Protein AF-A0A536HL80-F1 (afdb_monomer)

Nearest PDB structures (foldseek):
  7d2i-assembly1_A  TM=6.704E-01  e=4.268E-01  Ixodes scapularis

Secondary structure (DSSP, 8-state):
---------------------PPPPPP-------TTS---SS--HHHHHHHHHHHT-GGG----TTSHHHHHHHHHHHHHHHHHTPPP-SGGGSS-----------SS---EEE-STT-EEE-BTTTB-PPPSTT--S----S-EEEESS--EETTEETTTT---TTSEEEE-S---S-HHHHHHHHT-SEEEE---S------------SS--EEEEEE----EE-TT--EE--TTTTTHHHHHHHHHHHHHGGGGGG-SS-EEEEEESSSTTTSHHHHHHHHHHHTSSS-SS--SEEEE--STTSS-SSEEEES--HHHHHHHHHHHHHHT--EEEES---SGGG-

Mean predicted aligned error: 13.94 Å

Solvent-accessible surface area (backbone atoms only — not comparable to full-atom values): 20870 Å² total; per-residue (Å²): 135,94,78,90,85,80,89,84,88,84,88,82,83,90,74,92,79,85,80,83,80,80,84,76,82,78,80,81,78,79,86,82,71,80,82,84,58,72,56,66,71,55,75,51,76,65,60,23,48,53,41,19,54,62,59,23,37,58,93,45,50,16,15,28,66,85,36,74,24,22,51,51,44,52,50,50,52,44,51,51,42,52,60,55,64,58,83,56,80,24,59,96,63,33,77,49,75,87,77,92,76,92,82,83,84,64,94,55,71,73,84,51,72,44,81,71,91,82,56,44,76,55,48,67,82,76,71,46,74,88,72,88,58,87,90,58,70,92,83,85,70,88,54,64,75,40,80,32,35,24,42,35,75,56,100,91,46,54,43,54,75,94,51,83,38,59,71,14,25,34,36,28,68,36,82,74,50,81,65,37,68,63,47,42,44,71,65,31,23,64,40,79,45,75,57,78,74,65,64,65,86,72,65,67,62,50,45,74,88,60,103,44,61,29,33,40,36,17,20,41,52,25,25,92,5,51,50,68,85,70,55,54,39,32,25,47,35,55,20,20,24,10,35,16,45,38,53,34,49,50,38,17,41,48,80,42,54,91,76,51,90,41,57,73,48,80,48,62,38,39,30,48,91,80,66,35,46,38,46,44,50,51,27,61,58,23,63,79,41,102,36,53,44,92,47,60,82,40,74,46,64,34,64,54,73,63,59,101,60,82,52,52,72,47,51,80,60,58,66,81,52,45,53,51,51,47,54,48,30,57,76,69,73,36,48,68,45,82,53,84,50,52,72,56,69,80,46,53

Structure (mmCIF, N/CA/C/O backbone):
data_AF-A0A536HL80-F1
#
_entry.id   AF-A0A536HL80-F1
#
loop_
_atom_site.group_PDB
_atom_site.id
_atom_site.type_symbol
_atom_site.label_atom_id
_atom_site.label_alt_id
_atom_site.label_comp_id
_atom_site.label_asym_id
_atom_site.label_entity_id
_atom_site.label_seq_id
_atom_site.pdbx_PDB_ins_code
_atom_site.Cartn_x
_atom_site.Cartn_y
_atom_site.Cartn_z
_atom_site.occupancy
_atom_site.B_iso_or_equiv
_atom_site.auth_seq_id
_atom_site.auth_comp_id
_atom_site.auth_asym_id
_atom_site.auth_atom_id
_atom_site.pdbx_PDB_model_num
ATOM 1 N N . MET A 1 1 ? -44.442 39.357 -41.724 1.00 34.06 1 MET A N 1
ATOM 2 C CA . MET A 1 1 ? -44.397 40.804 -41.378 1.00 34.06 1 MET A CA 1
ATOM 3 C C . MET A 1 1 ? -44.324 40.958 -39.853 1.00 34.06 1 MET A C 1
ATOM 5 O O . MET A 1 1 ? -44.365 39.944 -39.172 1.00 34.06 1 MET A O 1
ATOM 9 N N . LYS A 1 2 ? -44.133 42.176 -39.320 1.00 34.25 2 LYS A N 1
ATOM 10 C CA . LYS A 1 2 ? -43.771 42.439 -37.905 1.00 34.25 2 LYS A CA 1
ATOM 11 C C . LYS A 1 2 ? -44.899 42.174 -36.886 1.00 34.25 2 LYS A C 1
ATOM 13 O O . LYS A 1 2 ? -46.043 42.515 -37.173 1.00 34.25 2 LYS A O 1
ATOM 18 N N . ARG A 1 3 ? -44.510 41.698 -35.691 1.00 29.89 3 ARG A N 1
ATOM 19 C CA . ARG A 1 3 ? -45.075 41.844 -34.314 1.00 29.89 3 ARG A CA 1
ATOM 20 C C . ARG A 1 3 ? -44.337 40.791 -33.465 1.00 29.89 3 ARG A C 1
ATOM 22 O O . ARG A 1 3 ? -44.438 39.621 -33.795 1.00 29.89 3 ARG A O 1
ATOM 29 N N . LEU A 1 4 ? -43.471 41.078 -32.491 1.00 27.56 4 LEU A N 1
ATOM 30 C CA . LEU A 1 4 ? -43.305 42.213 -31.571 1.00 27.56 4 LEU A CA 1
ATOM 31 C C . LEU A 1 4 ? -44.492 42.404 -30.611 1.00 27.56 4 LEU A C 1
ATOM 33 O O . LEU A 1 4 ? -45.511 42.978 -30.985 1.00 27.56 4 LEU A O 1
ATOM 37 N N . VAL A 1 5 ? -44.295 41.952 -29.371 1.00 30.28 5 VAL A N 1
ATOM 38 C CA . VAL A 1 5 ? -45.035 42.315 -28.151 1.00 30.28 5 VAL A CA 1
ATOM 39 C C . VAL A 1 5 ? -43.972 42.547 -27.070 1.00 30.28 5 VAL A C 1
ATOM 41 O O . VAL A 1 5 ? -42.963 41.842 -27.057 1.00 30.28 5 VAL A O 1
ATOM 44 N N . LEU A 1 6 ? -44.155 43.562 -26.223 1.00 27.62 6 LEU A N 1
ATOM 45 C CA . LEU A 1 6 ? -43.183 43.990 -25.210 1.00 27.62 6 LEU A CA 1
ATOM 46 C C . LEU A 1 6 ? -43.706 43.707 -23.790 1.00 27.62 6 LEU A C 1
ATOM 48 O O . LEU A 1 6 ? -44.903 43.519 -23.590 1.00 27.62 6 LEU A O 1
ATOM 52 N N . ALA A 1 7 ? -42.782 43.649 -22.831 1.00 28.91 7 ALA A N 1
ATOM 53 C CA . ALA A 1 7 ? -42.993 43.245 -21.445 1.00 28.91 7 ALA A CA 1
ATOM 54 C C . ALA A 1 7 ? -44.072 44.024 -20.665 1.00 28.91 7 ALA A C 1
ATOM 56 O O . ALA A 1 7 ? -44.307 45.209 -20.897 1.00 28.91 7 ALA A O 1
ATOM 57 N N . ALA A 1 8 ? -44.590 43.371 -19.622 1.00 28.31 8 ALA A N 1
ATOM 58 C CA . ALA A 1 8 ? -45.080 44.021 -18.412 1.00 28.31 8 ALA A CA 1
ATOM 59 C C . ALA A 1 8 ? -44.237 43.519 -17.227 1.00 28.31 8 ALA A C 1
ATOM 61 O O . ALA A 1 8 ? -44.056 42.313 -17.065 1.00 28.31 8 ALA A O 1
ATOM 62 N N . LEU A 1 9 ? -43.689 44.440 -16.432 1.00 28.75 9 LEU A N 1
ATOM 63 C CA . LEU A 1 9 ? -42.845 44.138 -15.273 1.00 28.75 9 LEU A CA 1
ATOM 64 C C . LEU A 1 9 ? -43.687 44.234 -13.994 1.00 28.75 9 LEU A C 1
ATOM 66 O O . LEU A 1 9 ? -44.374 45.234 -13.794 1.00 28.75 9 LEU A O 1
ATOM 70 N N . LEU A 1 10 ? -43.608 43.233 -13.116 1.00 28.70 10 LEU A N 1
ATOM 71 C CA . LEU A 1 10 ? -44.255 43.247 -11.802 1.00 28.70 10 LEU A CA 1
ATOM 72 C C . LEU A 1 10 ? -43.224 42.921 -10.721 1.00 28.70 10 LEU A C 1
ATOM 74 O O . LEU A 1 10 ? -42.734 41.799 -10.629 1.00 28.70 10 LEU A O 1
ATOM 78 N N . VAL A 1 11 ? -42.889 43.931 -9.918 1.00 33.59 11 VAL A N 1
ATOM 79 C CA . VAL A 1 11 ? -41.988 43.815 -8.766 1.00 33.59 11 VAL A CA 1
ATOM 80 C C . VAL A 1 11 ? -42.840 43.709 -7.505 1.00 33.59 11 VAL A C 1
ATOM 82 O O . VAL A 1 11 ? -43.634 44.605 -7.224 1.00 33.59 11 VAL A O 1
ATOM 85 N N . ALA A 1 12 ? -42.656 42.637 -6.737 1.00 34.97 12 ALA A N 1
ATOM 86 C CA . ALA A 1 12 ? -43.219 42.476 -5.400 1.00 34.97 12 ALA A CA 1
ATOM 87 C C . ALA A 1 12 ? -42.070 42.421 -4.382 1.00 34.97 12 ALA A C 1
ATOM 89 O O . ALA A 1 12 ? -41.107 41.678 -4.567 1.00 34.97 12 ALA A O 1
ATOM 90 N N . SER A 1 13 ? -42.141 43.240 -3.334 1.00 30.39 13 SER A N 1
ATOM 91 C CA . SER A 1 13 ? -41.072 43.392 -2.341 1.00 30.39 13 SER A CA 1
ATOM 92 C C . SER A 1 13 ? -41.110 42.308 -1.262 1.00 30.39 13 SER A C 1
ATOM 94 O O . SER A 1 13 ? -42.175 42.018 -0.718 1.00 30.39 13 SER A O 1
ATOM 96 N N . CYS A 1 14 ? -39.944 41.788 -0.874 1.00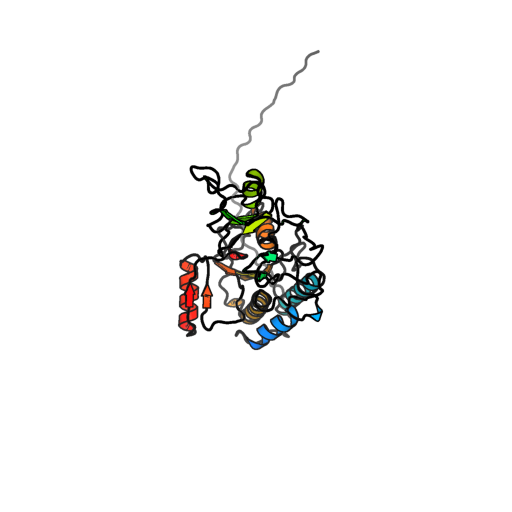 32.59 14 CYS A N 1
ATOM 97 C CA . CYS A 1 14 ? -39.818 40.901 0.283 1.00 32.59 14 CYS A CA 1
ATOM 98 C C . CYS A 1 14 ? -40.245 41.588 1.591 1.00 32.59 14 CYS A C 1
ATOM 100 O O . CYS A 1 14 ? -39.807 42.699 1.887 1.00 32.59 14 CYS A O 1
ATOM 102 N N . GLY A 1 15 ? -41.007 40.868 2.416 1.00 40.62 15 GLY A N 1
ATOM 103 C CA . GLY A 1 15 ? -41.081 41.079 3.863 1.00 40.62 15 GLY A CA 1
ATOM 104 C C . GLY A 1 15 ? -40.415 39.897 4.587 1.00 40.62 15 GLY A C 1
ATOM 105 O O . GLY A 1 15 ? -40.537 38.767 4.107 1.00 40.62 15 GLY A O 1
ATOM 106 N N . PRO A 1 16 ? -39.693 40.107 5.702 1.00 36.00 16 PRO A N 1
ATOM 107 C CA . PRO A 1 16 ? -38.994 39.027 6.396 1.00 36.00 16 PRO A CA 1
ATOM 108 C C . PRO A 1 16 ? -39.964 38.172 7.226 1.00 36.00 16 PRO A C 1
ATOM 110 O O . PRO A 1 16 ? -40.464 38.606 8.261 1.00 36.00 16 PRO A O 1
ATOM 113 N N . ALA A 1 17 ? -40.199 36.930 6.798 1.00 37.03 17 ALA A N 1
ATOM 114 C CA . ALA A 1 17 ? -40.922 35.936 7.587 1.00 37.03 17 ALA A CA 1
ATOM 115 C C . ALA A 1 17 ? -39.950 35.190 8.520 1.00 37.03 17 ALA A C 1
ATOM 117 O O . ALA A 1 17 ? -39.174 34.342 8.082 1.00 37.03 17 ALA A O 1
ATOM 118 N N . THR A 1 18 ? -39.985 35.497 9.818 1.00 35.38 18 THR A N 1
ATOM 119 C CA . THR A 1 18 ? -39.162 34.826 10.836 1.00 35.38 18 THR A CA 1
ATOM 120 C C . THR A 1 18 ? -39.727 33.449 11.188 1.00 35.38 18 THR A C 1
ATOM 122 O O . THR A 1 18 ? -40.568 33.321 12.080 1.00 35.38 18 THR A O 1
ATOM 125 N N . VAL A 1 19 ? -39.257 32.406 10.502 1.00 38.66 19 VAL A N 1
ATOM 126 C CA . VAL A 1 19 ? -39.580 31.011 10.837 1.00 38.66 19 VAL A CA 1
ATOM 127 C C . VAL A 1 19 ? -38.718 30.556 12.018 1.00 38.66 19 VAL A C 1
ATOM 129 O O . VAL A 1 19 ? -37.537 30.262 11.859 1.00 38.66 19 VAL A O 1
ATOM 132 N N . SER A 1 20 ? -39.316 30.491 13.209 1.00 32.06 20 SER A N 1
ATOM 133 C CA . SER A 1 20 ? -38.690 29.856 14.373 1.00 32.06 20 SER A CA 1
ATOM 134 C C . SER A 1 20 ? -38.822 28.335 14.265 1.00 32.06 20 SER A C 1
ATOM 136 O O . SER A 1 20 ? -39.936 27.809 14.289 1.00 32.06 20 SER A O 1
ATOM 138 N N . ALA A 1 21 ? -37.697 27.633 14.135 1.00 34.28 21 ALA A N 1
ATOM 139 C CA . ALA A 1 21 ? -37.646 26.177 14.045 1.00 34.28 21 ALA A CA 1
ATOM 140 C C . ALA A 1 21 ? -37.093 25.573 15.345 1.00 34.28 21 ALA A C 1
ATOM 142 O O . ALA A 1 21 ? -35.882 25.469 15.531 1.00 34.28 21 ALA A O 1
ATOM 143 N N . SER A 1 22 ? -37.984 25.148 16.244 1.00 32.41 22 SER A N 1
ATOM 144 C CA . SER A 1 22 ? -37.603 24.312 17.389 1.00 32.41 22 SER A CA 1
ATOM 145 C C . SER A 1 22 ? -37.230 22.902 16.903 1.00 32.41 22 SER A C 1
ATOM 147 O O . SER A 1 22 ? -38.017 22.305 16.164 1.00 32.41 22 SER A O 1
ATOM 149 N N . PRO A 1 23 ? -36.081 22.328 17.305 1.00 36.41 23 PRO A N 1
ATOM 150 C CA . PRO A 1 23 ? -35.682 20.997 16.861 1.00 36.41 23 PRO A CA 1
ATOM 151 C C . PRO A 1 23 ? -36.525 19.909 17.539 1.00 36.41 23 PRO A C 1
ATOM 153 O O . PRO A 1 23 ? -36.454 19.709 18.752 1.00 36.41 23 PRO A O 1
ATOM 156 N N . THR A 1 24 ? -37.300 19.164 16.750 1.00 33.34 24 THR A N 1
ATOM 157 C CA . THR A 1 24 ? -37.992 17.956 17.221 1.00 33.34 24 THR A CA 1
ATOM 158 C C . THR A 1 24 ? -36.959 16.880 17.584 1.00 33.34 24 THR A C 1
ATOM 160 O O . THR A 1 24 ? -36.125 16.552 16.734 1.00 33.34 24 THR A O 1
ATOM 163 N N . PRO A 1 25 ? -36.992 16.282 18.790 1.00 35.62 25 PRO A N 1
ATOM 164 C CA . PRO A 1 25 ? -36.070 15.205 19.135 1.00 35.62 25 PRO A CA 1
ATOM 165 C C . PRO A 1 25 ? -36.327 13.980 18.246 1.00 35.62 25 PRO A C 1
ATOM 167 O O . PRO A 1 25 ? -37.448 13.472 18.178 1.00 35.62 25 PRO A O 1
ATOM 170 N N . ARG A 1 26 ? -35.287 13.488 17.559 1.00 38.31 26 ARG A N 1
ATOM 171 C CA . ARG A 1 26 ? -35.361 12.216 16.822 1.00 38.31 26 ARG A CA 1
ATOM 172 C C . ARG A 1 26 ? -35.521 11.059 17.807 1.00 38.31 26 ARG A C 1
ATOM 174 O O . ARG A 1 26 ? -34.830 11.002 18.821 1.00 38.31 26 ARG A O 1
ATOM 181 N N . ALA A 1 27 ? -36.409 10.124 17.477 1.00 35.34 27 ALA A N 1
ATOM 182 C CA . ALA A 1 27 ? -36.589 8.904 18.250 1.00 35.34 27 ALA A CA 1
ATOM 183 C C . ALA A 1 27 ? -35.304 8.059 18.247 1.00 35.34 27 ALA A C 1
ATOM 185 O O . ALA A 1 27 ? -34.674 7.870 17.205 1.00 35.34 27 ALA A O 1
ATOM 186 N N . SER A 1 28 ? -34.938 7.526 19.412 1.00 37.59 28 SER A N 1
ATOM 187 C CA . SER A 1 28 ? -33.823 6.594 19.560 1.00 37.59 28 SER A CA 1
ATOM 188 C C . SER A 1 28 ? -34.162 5.252 18.909 1.00 37.59 28 SER A C 1
ATOM 190 O O . SER A 1 28 ? -34.996 4.505 19.426 1.00 37.59 28 SER A O 1
ATOM 192 N N . LEU A 1 29 ? -33.496 4.925 17.801 1.00 43.38 29 LEU A N 1
ATOM 193 C CA . LEU A 1 29 ? -33.494 3.564 17.267 1.00 43.38 29 LEU A CA 1
ATOM 194 C C . LEU A 1 29 ? -32.823 2.638 18.291 1.00 43.38 29 LEU A C 1
ATOM 196 O O . LEU A 1 29 ? -31.685 2.870 18.696 1.00 43.38 29 LEU A O 1
ATOM 200 N N . GLY A 1 30 ? -33.555 1.621 18.747 1.00 32.19 30 GLY A N 1
ATOM 201 C CA . GLY A 1 30 ? -33.085 0.698 19.777 1.00 32.19 30 GLY A CA 1
ATOM 202 C C . GLY A 1 30 ? -31.918 -0.154 19.281 1.00 32.19 30 GLY A C 1
ATOM 203 O O . GLY A 1 30 ? -32.051 -0.877 18.296 1.00 32.19 30 GLY A O 1
ATOM 204 N N . ALA A 1 31 ? -30.783 -0.093 19.975 1.00 38.31 31 ALA A N 1
ATOM 205 C CA . ALA A 1 31 ? -29.603 -0.873 19.629 1.00 38.31 31 ALA A CA 1
ATOM 206 C C . ALA A 1 31 ? -29.764 -2.349 20.039 1.00 38.31 31 ALA A C 1
ATOM 208 O O . ALA A 1 31 ? -29.494 -2.718 21.179 1.00 38.31 31 ALA A O 1
ATOM 209 N N . SER A 1 32 ? -30.145 -3.207 19.091 1.00 42.84 32 SER A N 1
ATOM 210 C CA . SER A 1 32 ? -29.978 -4.665 19.188 1.00 42.84 32 SER A CA 1
ATOM 211 C C . SER A 1 32 ? -28.782 -5.127 18.344 1.00 42.84 32 SER A C 1
ATOM 213 O O . SER A 1 32 ? -28.925 -5.928 17.419 1.00 42.84 32 SER A O 1
ATOM 215 N N . ALA A 1 33 ? -27.600 -4.575 18.628 1.00 39.53 33 ALA A N 1
ATOM 216 C CA . ALA A 1 33 ? -26.350 -5.038 18.031 1.00 39.53 33 ALA A CA 1
ATOM 217 C C . ALA A 1 33 ? -25.951 -6.401 18.626 1.00 39.53 33 ALA A C 1
ATOM 219 O O . ALA A 1 33 ? -26.091 -6.624 19.830 1.00 39.53 33 ALA A O 1
ATOM 220 N N . SER A 1 34 ? -25.446 -7.315 17.794 1.00 37.22 34 SER A N 1
ATOM 221 C CA . SER A 1 34 ? -24.979 -8.626 18.259 1.00 37.22 34 SER A CA 1
ATOM 222 C C . SER A 1 34 ? -23.699 -8.471 19.084 1.00 37.22 34 SER A C 1
ATOM 224 O O . SER A 1 34 ? -22.677 -8.022 18.571 1.00 37.22 34 SER A O 1
ATOM 226 N N . ALA A 1 35 ? -23.730 -8.866 20.357 1.00 42.97 35 ALA A N 1
ATOM 227 C CA . ALA A 1 35 ? -22.635 -8.651 21.312 1.00 42.97 35 ALA A CA 1
ATOM 228 C C . ALA A 1 35 ? -21.415 -9.591 21.129 1.00 42.97 35 ALA A C 1
ATOM 230 O O . ALA A 1 35 ? -20.621 -9.761 22.049 1.00 42.97 35 ALA A O 1
ATOM 231 N N . ALA A 1 36 ? -21.268 -10.234 19.966 1.00 41.41 36 ALA A N 1
ATOM 232 C CA . ALA A 1 36 ? -20.390 -11.394 19.777 1.00 41.41 36 ALA A CA 1
ATOM 233 C C . ALA A 1 36 ? -18.899 -11.080 19.518 1.00 41.41 36 ALA A C 1
ATOM 235 O O . ALA A 1 36 ? -18.075 -11.980 19.644 1.00 41.41 36 ALA A O 1
ATOM 236 N N . VAL A 1 37 ? -18.541 -9.840 19.151 1.00 50.53 37 VAL A N 1
ATOM 237 C CA . VAL A 1 37 ? -17.159 -9.458 18.750 1.00 50.53 37 VAL A CA 1
ATOM 238 C C . VAL A 1 37 ? -16.607 -8.283 19.582 1.00 50.53 37 VAL A C 1
ATOM 240 O O . VAL A 1 37 ? -15.511 -7.779 19.336 1.00 50.53 37 VAL A O 1
ATOM 243 N N . ALA A 1 38 ? -17.328 -7.869 20.629 1.00 48.91 38 ALA A N 1
ATOM 244 C CA . ALA A 1 38 ? -16.902 -6.833 21.572 1.00 48.91 38 ALA A CA 1
ATOM 245 C C . ALA A 1 38 ? -15.829 -7.359 22.551 1.00 48.91 38 ALA A C 1
ATOM 247 O O . ALA A 1 38 ? -16.062 -7.497 23.751 1.00 48.91 38 ALA A O 1
ATOM 248 N N . GLY A 1 39 ? -14.645 -7.674 22.018 1.00 56.66 39 GLY A N 1
ATOM 249 C CA . GLY A 1 39 ? -13.449 -7.969 22.808 1.00 56.66 39 GLY A CA 1
ATOM 250 C C . GLY A 1 39 ? -12.995 -6.769 23.647 1.00 56.66 39 GLY A C 1
ATOM 251 O O . GLY A 1 39 ? -13.553 -5.674 23.565 1.00 56.66 39 GLY A O 1
ATOM 252 N N . THR A 1 40 ? -11.945 -6.955 24.447 1.00 58.12 40 THR A N 1
ATOM 253 C CA . THR A 1 40 ? -11.377 -5.892 25.293 1.00 58.12 40 THR A CA 1
ATOM 254 C C . THR A 1 40 ? -11.061 -4.625 24.486 1.00 58.12 40 THR A C 1
ATOM 256 O O . THR A 1 40 ? -10.601 -4.699 23.345 1.00 58.12 40 THR A O 1
ATOM 259 N N . GLY A 1 41 ? -11.288 -3.446 25.081 1.00 76.94 41 GLY A N 1
ATOM 260 C CA . GLY A 1 41 ? -11.017 -2.127 24.476 1.00 76.94 41 GLY A CA 1
ATOM 261 C C . GLY A 1 41 ? -9.525 -1.763 24.413 1.00 76.94 41 GLY A C 1
ATOM 262 O O . GLY A 1 41 ? -9.136 -0.642 24.745 1.00 76.94 41 GLY A O 1
ATOM 263 N N . VAL A 1 42 ? -8.701 -2.756 24.081 1.00 88.75 42 VAL A N 1
ATOM 264 C CA . VAL A 1 42 ? -7.236 -2.794 24.078 1.00 88.75 42 VAL A CA 1
ATOM 265 C C . VAL A 1 42 ? -6.818 -3.538 22.809 1.00 88.75 42 VAL A C 1
ATOM 267 O O . VAL A 1 42 ? -7.460 -4.523 22.454 1.00 88.75 42 VAL A O 1
ATOM 270 N N . PHE A 1 43 ? -5.776 -3.063 22.131 1.00 92.31 43 PHE A N 1
ATOM 271 C CA . PHE A 1 43 ? -5.240 -3.665 20.906 1.00 92.31 43 PHE A CA 1
ATOM 272 C C . PHE A 1 43 ? -4.535 -5.004 21.185 1.00 92.31 43 PHE A C 1
ATOM 274 O O . PHE A 1 43 ? -3.733 -5.089 22.116 1.00 92.31 43 PHE A O 1
ATOM 281 N N . ASP A 1 44 ? -4.792 -6.022 20.359 1.00 94.81 44 ASP A N 1
ATOM 282 C CA . ASP A 1 44 ? -4.188 -7.354 20.457 1.00 94.81 44 ASP A CA 1
ATOM 283 C C . ASP A 1 44 ? -3.339 -7.701 19.217 1.00 94.81 44 ASP A C 1
ATOM 285 O O . ASP A 1 44 ? -3.838 -8.028 18.138 1.00 94.81 44 ASP A O 1
ATOM 289 N N . GLY A 1 45 ? -2.015 -7.692 19.392 1.00 93.44 45 GLY A N 1
ATOM 290 C CA . GLY A 1 45 ? -1.062 -8.031 18.334 1.00 93.44 45 GLY A CA 1
ATOM 291 C C . GLY A 1 45 ? -1.102 -9.492 17.862 1.00 93.44 45 GLY A C 1
ATOM 292 O O . GLY A 1 45 ? -0.557 -9.783 16.798 1.00 93.44 45 GLY A O 1
ATOM 293 N N . ALA A 1 46 ? -1.731 -10.417 18.599 1.00 95.69 46 ALA A N 1
ATOM 294 C CA . ALA A 1 46 ? -1.961 -11.778 18.113 1.00 95.69 46 ALA A CA 1
ATOM 295 C C . ALA A 1 46 ? -3.076 -11.794 17.058 1.00 95.69 46 ALA A C 1
ATOM 297 O O . ALA A 1 46 ? -2.879 -12.337 15.973 1.00 95.69 46 ALA A O 1
ATOM 298 N N . ARG A 1 47 ? -4.188 -11.098 17.318 1.00 96.44 47 ARG A N 1
ATOM 299 C CA . ARG A 1 47 ? -5.301 -10.941 16.365 1.00 96.44 47 ARG A CA 1
ATOM 300 C C . ARG A 1 47 ? -4.877 -10.212 15.091 1.00 96.44 47 ARG A C 1
ATOM 302 O O . ARG A 1 47 ? -5.203 -10.651 13.992 1.00 96.44 47 ARG A O 1
ATOM 309 N N . ALA A 1 48 ? -4.065 -9.160 15.213 1.00 96.44 48 ALA A N 1
ATOM 310 C CA . ALA A 1 48 ? -3.461 -8.513 14.045 1.00 96.44 48 ALA A CA 1
ATOM 311 C C . ALA A 1 48 ? -2.636 -9.510 13.199 1.00 96.44 48 ALA A C 1
ATOM 313 O O . ALA A 1 48 ? -2.729 -9.508 11.975 1.00 96.44 48 ALA A O 1
ATOM 314 N N . ARG A 1 49 ? -1.888 -10.432 13.823 1.00 96.19 49 ARG A N 1
ATOM 315 C CA . ARG A 1 49 ? -1.156 -11.488 13.097 1.00 96.19 49 ARG A CA 1
ATOM 316 C C . ARG A 1 49 ? -2.067 -12.540 12.462 1.0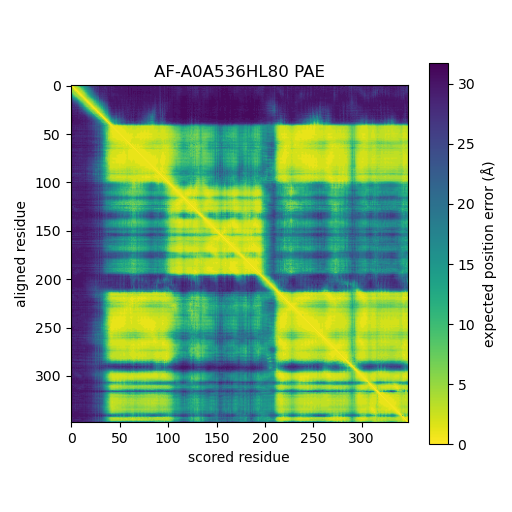0 96.19 49 ARG A C 1
ATOM 318 O O . ARG A 1 49 ? -1.707 -13.049 11.408 1.00 96.19 49 ARG A O 1
ATOM 325 N N . GLU A 1 50 ? -3.231 -12.842 13.038 1.00 97.94 50 GLU A N 1
ATOM 326 C CA . GLU A 1 50 ? -4.246 -13.696 12.397 1.00 97.94 50 GLU A CA 1
ATOM 327 C C . GLU A 1 50 ? -4.800 -13.041 11.120 1.00 97.94 50 GLU A C 1
ATOM 329 O O . GLU A 1 50 ? -4.929 -13.706 10.092 1.00 97.94 50 GLU A O 1
ATOM 334 N N . HIS A 1 51 ? -5.046 -11.725 11.147 1.00 98.00 51 HIS A N 1
ATOM 335 C CA . HIS A 1 51 ? -5.444 -10.962 9.960 1.00 98.00 51 HIS A CA 1
ATOM 336 C C . HIS A 1 51 ? -4.334 -10.939 8.890 1.00 98.00 51 HIS A C 1
ATOM 338 O O . HIS A 1 51 ? -4.626 -11.209 7.725 1.00 98.00 51 HIS A O 1
ATOM 344 N N . ILE A 1 52 ? -3.062 -10.723 9.267 1.00 97.94 52 ILE A N 1
ATOM 345 C CA . ILE A 1 52 ? -1.918 -10.847 8.337 1.00 97.94 52 ILE A CA 1
ATOM 346 C C . ILE A 1 52 ? -1.856 -12.262 7.747 1.00 97.94 52 ILE A C 1
ATOM 348 O O . ILE A 1 52 ? -1.738 -12.411 6.536 1.00 97.94 52 ILE A O 1
ATOM 352 N N . ALA A 1 53 ? -1.969 -13.305 8.575 1.00 97.56 53 ALA A N 1
ATOM 353 C CA . ALA A 1 53 ? -1.881 -14.695 8.129 1.00 97.56 53 ALA A CA 1
ATOM 354 C C . ALA A 1 53 ? -3.004 -15.084 7.154 1.00 97.56 53 ALA A C 1
ATOM 356 O O . ALA A 1 53 ? -2.762 -15.880 6.251 1.00 97.56 53 ALA A O 1
ATOM 357 N N . TYR A 1 54 ? -4.204 -14.508 7.294 1.00 97.94 54 TYR A N 1
ATOM 358 C CA . TYR A 1 54 ? -5.269 -14.657 6.300 1.00 97.94 54 TYR A CA 1
ATOM 359 C C . TYR A 1 54 ? -4.932 -13.919 4.995 1.00 97.94 54 TYR A C 1
ATOM 361 O O . TYR A 1 54 ? -5.022 -14.504 3.918 1.00 97.94 54 TYR A O 1
ATOM 369 N N . LEU A 1 55 ? -4.576 -12.632 5.081 1.00 97.00 55 LEU A N 1
ATOM 370 C CA . LEU A 1 55 ? -4.371 -11.754 3.919 1.00 97.00 55 LEU A CA 1
ATOM 371 C C . LEU A 1 55 ? -3.135 -12.133 3.090 1.00 97.00 55 LEU A C 1
ATOM 373 O O . LEU A 1 55 ? -3.105 -11.903 1.882 1.00 97.00 55 LEU A O 1
ATOM 377 N N . ALA A 1 56 ? -2.120 -12.705 3.734 1.00 96.81 56 ALA A N 1
ATOM 378 C CA . ALA A 1 56 ? -0.843 -13.075 3.133 1.00 96.81 56 ALA A CA 1
ATOM 379 C C . ALA A 1 56 ? -0.745 -14.556 2.719 1.00 96.81 56 ALA A C 1
ATOM 381 O O . ALA A 1 56 ? 0.313 -14.993 2.260 1.00 96.81 56 ALA A O 1
ATOM 382 N N . ASP A 1 57 ? -1.813 -15.340 2.889 1.00 97.06 57 ASP A N 1
ATOM 383 C CA . ASP A 1 57 ? -1.849 -16.764 2.546 1.00 97.06 57 ASP A CA 1
ATOM 384 C C . ASP A 1 57 ? -1.599 -16.982 1.033 1.00 97.06 57 ASP A C 1
ATOM 386 O O . ASP A 1 57 ? -2.421 -16.554 0.211 1.00 97.06 57 ASP A O 1
ATOM 390 N N . PRO A 1 58 ? -0.508 -17.674 0.631 1.00 94.62 58 PRO A N 1
ATOM 391 C CA . PRO A 1 58 ? -0.205 -17.938 -0.776 1.00 94.62 58 PRO A CA 1
ATOM 392 C C . PRO A 1 58 ? -1.334 -18.644 -1.537 1.00 94.62 58 PRO A C 1
ATOM 394 O O . PRO A 1 58 ? -1.437 -18.489 -2.753 1.00 94.62 58 PRO A O 1
ATOM 397 N N . ALA A 1 59 ? -2.221 -19.373 -0.845 1.00 94.12 59 ALA A N 1
ATOM 398 C CA . ALA A 1 59 ? -3.371 -20.039 -1.453 1.00 94.12 59 ALA A CA 1
ATOM 399 C C . ALA A 1 59 ? -4.391 -19.075 -2.099 1.00 94.12 59 ALA A C 1
ATOM 401 O O . ALA A 1 59 ? -5.299 -19.535 -2.790 1.00 94.12 59 ALA A O 1
ATOM 402 N N . ARG A 1 60 ? -4.256 -17.753 -1.897 1.00 92.12 60 ARG A N 1
ATOM 403 C CA . ARG A 1 60 ? -5.109 -16.714 -2.512 1.00 92.12 60 ARG A CA 1
ATOM 404 C C . ARG A 1 60 ? -4.552 -16.147 -3.822 1.00 92.12 60 ARG A C 1
ATOM 406 O O . ARG A 1 60 ? -5.276 -15.444 -4.517 1.00 92.12 60 ARG A O 1
ATOM 413 N N . GLY A 1 61 ? -3.304 -16.468 -4.183 1.00 90.56 61 GLY A N 1
ATOM 414 C CA . GLY A 1 61 ? -2.667 -15.973 -5.413 1.00 90.56 61 GLY A CA 1
ATOM 415 C C . GLY A 1 61 ? -2.190 -14.514 -5.345 1.00 90.56 61 GLY A C 1
ATOM 416 O O . GLY A 1 61 ? -2.092 -13.848 -6.376 1.00 90.56 61 GLY A O 1
ATOM 417 N N . GLY A 1 62 ? -1.892 -14.009 -4.144 1.00 90.06 62 GLY A N 1
ATOM 418 C CA . GLY A 1 62 ? -1.500 -12.612 -3.930 1.00 90.06 62 GLY A CA 1
ATOM 419 C C . GLY A 1 62 ? -2.693 -11.654 -4.013 1.00 90.06 62 GLY A C 1
ATOM 420 O O . GLY A 1 62 ? -3.845 -12.087 -3.959 1.00 90.06 62 GLY A O 1
ATOM 421 N N . ARG A 1 63 ? -2.433 -10.342 -4.086 1.00 90.25 63 ARG A N 1
ATOM 422 C CA . ARG A 1 63 ? -3.477 -9.304 -3.976 1.00 90.25 63 ARG A CA 1
ATOM 423 C C . ARG A 1 63 ? -3.361 -8.162 -5.000 1.00 90.25 63 ARG A C 1
ATOM 425 O O . ARG A 1 63 ? -3.781 -7.055 -4.698 1.00 90.25 63 ARG A O 1
ATOM 432 N N . TYR A 1 64 ? -2.876 -8.432 -6.216 1.00 83.75 64 TYR A N 1
ATOM 433 C CA . TYR A 1 64 ? -2.826 -7.426 -7.296 1.00 83.75 64 TYR A CA 1
ATOM 434 C C . TYR A 1 64 ? -4.209 -6.806 -7.534 1.00 83.75 64 TYR A C 1
ATOM 436 O O . TYR A 1 64 ? -5.210 -7.535 -7.496 1.00 83.75 64 TYR A O 1
ATOM 444 N N . SER A 1 65 ? -4.300 -5.498 -7.762 1.00 79.75 65 SER A N 1
ATOM 445 C CA . SER A 1 65 ? -5.571 -4.780 -7.662 1.00 79.75 65 SER A CA 1
ATOM 446 C C . SER A 1 65 ? -6.613 -5.294 -8.665 1.00 79.75 65 SER A C 1
ATOM 448 O O . SER A 1 65 ? -6.400 -5.359 -9.873 1.00 79.75 65 SER A O 1
ATOM 450 N N . GLY A 1 66 ? -7.778 -5.707 -8.152 1.00 73.50 66 GLY A N 1
ATOM 451 C CA . GLY A 1 66 ? -8.858 -6.302 -8.954 1.00 73.50 66 GLY A CA 1
ATOM 452 C C . GLY A 1 66 ? -8.701 -7.794 -9.295 1.00 73.50 66 GLY A C 1
ATOM 453 O O . GLY A 1 66 ? -9.625 -8.376 -9.868 1.00 73.50 66 GLY A O 1
ATOM 454 N N . SER A 1 67 ? -7.596 -8.442 -8.910 1.00 79.94 67 SER A N 1
ATOM 455 C CA . SER A 1 67 ? -7.425 -9.901 -9.014 1.00 79.94 67 SER A CA 1
ATOM 456 C C . SER A 1 67 ? -8.403 -10.681 -8.109 1.00 79.94 67 SER A C 1
ATOM 458 O O . SER A 1 67 ? -8.939 -10.123 -7.147 1.00 79.94 67 SER A O 1
ATOM 460 N N . PRO A 1 68 ? -8.619 -11.994 -8.336 1.00 84.62 68 PRO A N 1
ATOM 461 C CA . PRO A 1 68 ? -9.454 -12.814 -7.453 1.00 84.62 68 PRO A CA 1
ATOM 462 C C . PRO A 1 68 ? -8.997 -12.810 -5.985 1.00 84.62 68 PRO A C 1
ATOM 464 O O . PRO A 1 68 ? -9.842 -12.757 -5.093 1.00 84.62 68 PRO A O 1
ATOM 467 N N . GLY A 1 69 ? -7.683 -12.811 -5.731 1.00 84.38 69 GLY A N 1
ATOM 468 C CA . GLY A 1 69 ? -7.117 -12.755 -4.379 1.00 84.38 69 GLY A CA 1
ATOM 469 C C . GLY A 1 69 ? -7.288 -11.390 -3.707 1.00 84.38 69 GLY A C 1
ATOM 470 O O . GLY A 1 69 ? -7.611 -11.328 -2.520 1.00 84.38 69 GLY A O 1
ATOM 471 N N . TYR A 1 70 ? -7.198 -10.295 -4.473 1.00 87.56 70 TYR A N 1
ATOM 472 C CA . TYR A 1 70 ? -7.585 -8.965 -3.990 1.00 87.56 70 TYR A CA 1
ATOM 473 C C . TYR A 1 70 ? -9.078 -8.908 -3.627 1.00 87.56 70 TYR A C 1
ATOM 475 O O . TYR A 1 70 ? -9.450 -8.361 -2.592 1.00 87.56 70 TYR A O 1
ATOM 483 N N . LEU A 1 71 ? -9.954 -9.491 -4.453 1.00 83.12 71 LEU A N 1
ATOM 484 C CA . LEU A 1 71 ? -11.400 -9.484 -4.204 1.00 83.12 71 LEU A CA 1
ATOM 485 C C . LEU A 1 71 ? -11.793 -10.318 -2.973 1.00 83.12 71 LEU A C 1
ATOM 487 O O . LEU A 1 71 ? -12.687 -9.900 -2.236 1.00 83.12 71 LEU A O 1
ATOM 491 N N . ASP A 1 72 ? -11.112 -11.441 -2.713 1.00 87.94 72 ASP A N 1
ATOM 492 C CA . ASP A 1 72 ? -11.248 -12.200 -1.458 1.00 87.94 72 ASP A CA 1
ATOM 493 C C . ASP A 1 72 ? -10.792 -11.370 -0.249 1.00 87.94 72 ASP A C 1
ATOM 495 O O . ASP A 1 72 ? -11.538 -11.215 0.719 1.00 87.94 72 ASP A O 1
ATOM 499 N N . ALA A 1 73 ? -9.608 -10.754 -0.332 1.00 89.00 73 ALA A N 1
ATOM 500 C CA . ALA A 1 73 ? -9.076 -9.895 0.722 1.00 89.00 73 ALA A CA 1
ATOM 501 C C . ALA A 1 73 ? -10.006 -8.706 1.028 1.00 89.00 73 ALA A C 1
ATOM 503 O O . ALA A 1 73 ? -10.294 -8.424 2.193 1.00 89.00 73 ALA A O 1
ATOM 504 N N . ALA A 1 74 ? -10.542 -8.043 0.000 1.00 87.69 74 ALA A N 1
ATOM 505 C CA . ALA A 1 74 ? -11.479 -6.933 0.151 1.00 87.69 74 ALA A CA 1
ATOM 506 C C . ALA A 1 74 ? -12.808 -7.379 0.784 1.00 87.69 74 ALA A C 1
ATOM 508 O O . ALA A 1 74 ? -13.347 -6.680 1.646 1.00 87.69 74 ALA A O 1
ATOM 509 N N . ALA A 1 75 ? -13.324 -8.554 0.407 1.00 85.00 75 ALA A N 1
ATOM 510 C CA . ALA A 1 75 ? -14.492 -9.148 1.052 1.00 85.00 75 ALA A CA 1
ATOM 511 C C . ALA A 1 75 ? -14.221 -9.474 2.532 1.00 85.00 75 ALA A C 1
ATOM 513 O O . ALA A 1 75 ? -15.035 -9.131 3.390 1.00 85.00 75 ALA A O 1
ATOM 514 N N . TYR A 1 76 ? -13.056 -10.049 2.842 1.00 94.94 76 TYR A N 1
ATOM 515 C CA . TYR A 1 76 ? -12.633 -10.356 4.207 1.00 94.94 76 TYR A CA 1
ATOM 516 C C . TYR A 1 76 ? -12.555 -9.106 5.093 1.00 94.94 76 TYR A C 1
ATOM 518 O O . TYR A 1 76 ? -13.144 -9.100 6.175 1.00 94.94 76 TYR A O 1
ATOM 526 N N . VAL A 1 77 ? -11.890 -8.034 4.639 1.00 92.81 77 VAL A N 1
ATOM 527 C CA . VAL A 1 77 ? -11.794 -6.762 5.385 1.00 92.81 77 VAL A CA 1
ATOM 528 C C . VAL A 1 77 ? -13.186 -6.165 5.625 1.00 92.81 77 VAL A C 1
ATOM 530 O O . VAL A 1 77 ? -13.503 -5.779 6.752 1.00 92.81 77 VAL A O 1
ATOM 533 N N . ALA A 1 78 ? -14.050 -6.156 4.604 1.00 85.81 78 ALA A N 1
ATOM 534 C CA . ALA A 1 78 ? -15.427 -5.681 4.731 1.00 85.81 78 ALA A CA 1
ATOM 535 C C . ALA A 1 78 ? -16.246 -6.497 5.749 1.00 85.81 78 ALA A C 1
ATOM 537 O O . ALA A 1 78 ? -16.983 -5.913 6.548 1.00 85.81 78 ALA A O 1
ATOM 538 N N . ASP A 1 79 ? -16.106 -7.826 5.774 1.00 89.06 79 ASP A N 1
ATOM 539 C CA . ASP A 1 79 ? -16.775 -8.666 6.770 1.00 89.06 79 ASP A CA 1
ATOM 540 C C . ASP A 1 79 ? -16.172 -8.512 8.180 1.00 89.06 79 ASP A C 1
ATOM 542 O O . ASP A 1 79 ? -16.934 -8.547 9.148 1.00 89.06 79 ASP A O 1
ATOM 546 N N . GLN A 1 80 ? -14.867 -8.232 8.338 1.00 95.56 80 GLN A N 1
ATOM 547 C CA . GLN A 1 80 ? -14.302 -7.856 9.647 1.00 95.56 80 GLN A CA 1
ATOM 548 C C . GLN A 1 80 ? -14.887 -6.524 10.146 1.00 95.56 80 GLN A C 1
ATOM 550 O O . GLN A 1 80 ? -15.381 -6.449 11.272 1.00 95.56 80 GLN A O 1
ATOM 555 N N . PHE A 1 81 ? -14.901 -5.481 9.309 1.00 90.38 81 PHE A N 1
ATOM 556 C CA . PHE A 1 81 ? -15.487 -4.173 9.637 1.00 90.38 81 PHE A CA 1
ATOM 557 C C . PHE A 1 81 ? -16.976 -4.282 10.010 1.00 90.38 81 PHE A C 1
ATOM 559 O O . PHE A 1 81 ? -17.426 -3.699 11.001 1.00 90.38 81 PHE A O 1
ATOM 566 N N . LYS A 1 82 ? -17.731 -5.100 9.273 1.00 85.69 82 LYS A N 1
ATOM 567 C CA . LYS A 1 82 ? -19.138 -5.417 9.544 1.00 85.69 82 LYS A CA 1
ATOM 568 C C . LYS A 1 82 ? -19.335 -6.215 10.837 1.00 85.69 82 LYS A C 1
ATOM 570 O O . LYS A 1 82 ? -20.285 -5.942 11.567 1.00 85.69 82 LYS A O 1
ATOM 575 N N . ALA A 1 83 ? -18.447 -7.159 11.154 1.00 87.31 83 ALA A N 1
ATOM 576 C CA . ALA A 1 83 ? -18.480 -7.929 12.401 1.00 87.31 83 ALA A CA 1
ATOM 577 C C . ALA A 1 83 ? -18.129 -7.079 13.639 1.00 87.31 83 ALA A C 1
ATOM 579 O O . ALA A 1 83 ? -18.662 -7.320 14.721 1.00 87.31 83 ALA A O 1
ATOM 580 N N . ILE A 1 84 ? -17.285 -6.056 13.469 1.00 86.88 84 ILE A N 1
ATOM 581 C CA . ILE A 1 84 ? -16.983 -5.022 14.476 1.00 86.88 84 ILE A CA 1
ATOM 582 C C . ILE A 1 84 ? -18.172 -4.060 14.682 1.00 86.88 84 ILE A C 1
ATOM 584 O O . ILE A 1 84 ? -18.285 -3.435 15.736 1.00 86.88 84 ILE A O 1
ATOM 588 N N . GLY A 1 85 ? -19.082 -3.961 13.706 1.00 84.12 85 GLY A N 1
ATOM 589 C CA . GLY A 1 85 ? -20.236 -3.059 13.745 1.00 84.12 85 GLY A CA 1
ATOM 590 C C . GLY A 1 85 ? -19.934 -1.642 13.249 1.00 84.12 85 GLY A C 1
ATOM 591 O O . GLY A 1 85 ? -20.567 -0.690 13.709 1.00 84.12 85 GLY A O 1
ATOM 592 N N . LEU A 1 86 ? -18.964 -1.489 12.339 1.00 82.50 86 LEU A N 1
ATOM 593 C CA . LEU A 1 86 ? -18.751 -0.234 11.615 1.00 82.50 86 LEU A CA 1
ATOM 594 C C . LEU A 1 86 ? -19.910 0.044 10.641 1.00 82.50 86 LEU A C 1
ATOM 596 O O . LEU A 1 86 ? -20.614 -0.866 10.208 1.00 82.50 86 LEU A O 1
ATOM 600 N N . GLU A 1 87 ? -20.104 1.313 10.288 1.00 83.31 87 GLU A N 1
ATOM 601 C CA . GLU A 1 87 ? -21.139 1.744 9.340 1.00 83.31 87 GLU A CA 1
ATOM 602 C C . GLU A 1 87 ? -20.545 1.862 7.917 1.00 83.31 87 GLU A C 1
ATOM 604 O O . GLU A 1 87 ? -19.477 2.459 7.760 1.00 83.31 87 GLU A O 1
ATOM 609 N N . PRO A 1 88 ? -21.188 1.297 6.875 1.00 80.25 88 PRO A N 1
ATOM 610 C CA . PRO A 1 88 ? -20.676 1.329 5.504 1.00 80.25 88 PRO A CA 1
ATOM 611 C C . PRO A 1 88 ? -20.847 2.705 4.842 1.00 80.25 88 PRO A C 1
ATOM 613 O O . PRO A 1 88 ? -21.891 3.342 4.978 1.00 80.25 88 PRO A O 1
ATOM 616 N N . LEU A 1 89 ? -19.839 3.134 4.073 1.00 75.06 89 LEU A N 1
ATOM 617 C CA . LEU A 1 89 ? -19.786 4.452 3.412 1.00 75.06 89 LEU A CA 1
ATOM 618 C C . LEU A 1 89 ? -19.410 4.403 1.914 1.00 75.06 89 LEU A C 1
ATOM 620 O O . LEU A 1 89 ? -19.258 5.444 1.281 1.00 75.06 89 LEU A O 1
ATOM 624 N N . GLY A 1 90 ? -19.265 3.208 1.337 1.00 68.56 90 GLY A N 1
ATOM 625 C CA . GLY A 1 90 ? -19.001 2.997 -0.088 1.00 68.56 90 GLY A CA 1
ATOM 626 C C . GLY A 1 90 ? -20.258 3.044 -0.967 1.00 68.56 90 GLY A C 1
ATOM 627 O O . GLY A 1 90 ? -21.369 3.338 -0.514 1.00 68.56 90 GLY A O 1
ATOM 628 N N . ASP A 1 91 ? -20.084 2.716 -2.250 1.00 69.56 91 ASP A N 1
ATOM 629 C CA . ASP A 1 91 ? -21.121 2.829 -3.280 1.00 69.56 91 ASP A CA 1
ATOM 630 C C . ASP A 1 91 ? -22.408 2.103 -2.853 1.00 69.56 91 ASP A C 1
ATOM 632 O O . ASP A 1 91 ? -22.383 0.931 -2.461 1.00 69.56 91 ASP A O 1
ATOM 636 N N . GLY A 1 92 ? -23.545 2.803 -2.924 1.00 73.38 92 GLY A N 1
ATOM 637 C CA . GLY A 1 92 ? -24.864 2.254 -2.589 1.00 73.38 92 GLY A CA 1
ATOM 638 C C . GLY A 1 92 ? -25.073 1.884 -1.113 1.00 73.38 92 GLY A C 1
ATOM 639 O O . GLY A 1 92 ? -26.006 1.139 -0.822 1.00 73.38 92 GLY A O 1
ATOM 640 N N . GLY A 1 93 ? -24.226 2.359 -0.191 1.00 72.56 93 GLY A N 1
ATOM 641 C CA . GLY A 1 93 ? -24.261 1.949 1.219 1.00 72.56 93 GLY A CA 1
ATOM 642 C C . GLY A 1 93 ? -23.594 0.592 1.471 1.00 72.56 93 GLY A C 1
ATOM 643 O O . GLY A 1 93 ? -23.934 -0.101 2.428 1.00 72.56 93 GLY A O 1
ATOM 644 N N . THR A 1 94 ? -22.663 0.188 0.601 1.00 78.25 94 THR A N 1
ATOM 645 C CA . THR A 1 94 ? -21.803 -0.990 0.805 1.00 78.25 94 THR A CA 1
ATOM 646 C C . THR A 1 94 ? -20.463 -0.591 1.433 1.00 78.25 94 THR A C 1
ATOM 648 O O . THR A 1 94 ? -20.166 0.590 1.572 1.00 78.25 94 THR A O 1
ATOM 651 N N . TYR A 1 95 ? -19.613 -1.550 1.801 1.00 79.56 95 TYR A N 1
ATOM 652 C CA . TYR A 1 95 ? -18.245 -1.260 2.267 1.00 79.56 95 TYR A CA 1
ATOM 653 C C . TYR A 1 95 ? -17.259 -0.953 1.121 1.00 79.56 95 TYR A C 1
ATOM 655 O O . TYR A 1 95 ? -16.074 -0.774 1.372 1.00 79.56 95 TYR A O 1
ATOM 663 N N . PHE A 1 96 ? -17.722 -0.898 -0.134 1.00 80.56 96 PHE A N 1
ATOM 664 C CA . PHE A 1 96 ? -16.860 -0.861 -1.317 1.00 80.56 96 PHE A CA 1
ATOM 665 C C . PHE A 1 96 ? -17.067 0.410 -2.137 1.00 80.56 96 PHE A C 1
ATOM 667 O O . PHE A 1 96 ? -18.161 0.640 -2.653 1.00 80.56 96 PHE A O 1
ATOM 674 N N . GLN A 1 97 ? -16.003 1.184 -2.340 1.00 79.19 97 GLN A N 1
ATOM 675 C CA . GLN A 1 97 ? -15.932 2.169 -3.417 1.00 79.19 97 GLN A CA 1
ATOM 676 C C . GLN A 1 97 ? -15.263 1.523 -4.639 1.00 79.19 97 GLN A C 1
ATOM 678 O O . GLN A 1 97 ? -14.154 1.011 -4.530 1.00 79.19 97 GLN A O 1
ATOM 683 N N . ARG A 1 98 ? -15.918 1.543 -5.803 1.00 76.12 98 ARG A N 1
ATOM 684 C CA . ARG A 1 98 ? -15.401 0.972 -7.057 1.00 76.12 98 ARG A CA 1
ATOM 685 C C . ARG A 1 98 ? -14.971 2.072 -8.016 1.00 76.12 98 ARG A C 1
ATOM 687 O O . ARG A 1 98 ? -15.748 2.974 -8.322 1.00 76.12 98 ARG A O 1
ATOM 694 N N . PHE A 1 99 ? -13.766 1.974 -8.552 1.00 72.88 99 PHE A N 1
ATOM 695 C CA . PHE A 1 99 ? -13.249 2.883 -9.573 1.00 72.88 99 PHE A CA 1
ATOM 696 C C . PHE A 1 99 ? -12.674 2.074 -10.747 1.00 72.88 99 PHE A C 1
ATOM 698 O O . PHE A 1 99 ? -12.303 0.914 -10.556 1.00 72.88 99 PHE A O 1
ATOM 705 N N . PRO A 1 100 ? -12.658 2.623 -11.974 1.00 63.75 100 PRO A N 1
ATOM 706 C CA . PRO A 1 100 ? -11.950 2.002 -13.085 1.00 63.75 100 PRO A CA 1
ATOM 707 C C . PRO A 1 100 ? -10.441 2.194 -12.900 1.00 63.75 100 PRO A C 1
ATOM 709 O O . PRO A 1 100 ? -9.994 3.304 -12.622 1.00 63.75 100 PRO A O 1
ATOM 712 N N . MET A 1 101 ? -9.669 1.130 -13.101 1.00 57.56 101 MET A N 1
ATOM 713 C CA . MET A 1 101 ? -8.210 1.133 -12.986 1.00 57.56 101 MET A CA 1
ATOM 714 C C . MET A 1 101 ? -7.595 0.530 -14.261 1.00 57.56 101 MET A C 1
ATOM 716 O O . MET A 1 101 ? -8.144 -0.453 -14.771 1.00 57.56 101 MET A O 1
ATOM 720 N N . PRO A 1 102 ? -6.499 1.083 -14.813 1.00 57.47 102 PRO A N 1
ATOM 721 C CA . PRO A 1 102 ? -5.715 0.391 -15.830 1.00 57.47 102 PRO A CA 1
ATOM 722 C C . PRO A 1 102 ? -5.013 -0.827 -15.210 1.00 57.47 102 PRO A C 1
ATOM 724 O O . PRO A 1 102 ? -4.289 -0.687 -14.233 1.00 57.47 102 PRO A O 1
ATOM 727 N N . LEU A 1 103 ? -5.212 -2.012 -15.788 1.00 57.75 103 LEU A N 1
ATOM 728 C CA . LEU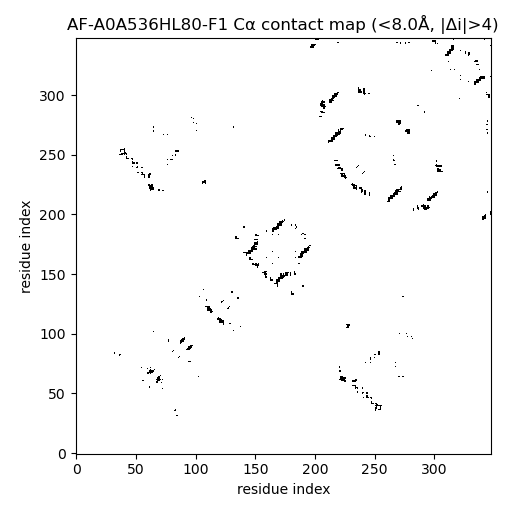 A 1 103 ? -4.475 -3.229 -15.424 1.00 57.75 103 LEU A CA 1
ATOM 729 C C . LEU A 1 103 ? -3.242 -3.368 -16.322 1.00 57.75 103 LEU A C 1
ATOM 731 O O . LEU A 1 103 ? -3.312 -3.041 -17.511 1.00 57.75 103 LEU A O 1
ATOM 735 N N . VAL A 1 104 ? -2.134 -3.878 -15.778 1.00 59.16 104 VAL A N 1
ATOM 736 C CA . VAL A 1 104 ? -0.899 -4.129 -16.537 1.00 59.16 104 VAL A CA 1
ATOM 737 C C . VAL A 1 104 ? -0.439 -5.566 -16.333 1.00 59.16 104 VAL A C 1
ATOM 739 O O . VAL A 1 104 ? 0.309 -5.886 -15.413 1.00 59.16 104 VAL A O 1
ATOM 742 N N . ASP A 1 105 ? -0.880 -6.433 -17.243 1.00 62.34 105 ASP A N 1
ATOM 743 C CA . ASP A 1 105 ? -0.469 -7.833 -17.284 1.00 62.34 105 ASP A CA 1
ATOM 744 C C . ASP A 1 105 ? 0.970 -7.966 -17.812 1.00 62.34 105 ASP A C 1
ATOM 746 O O . ASP A 1 105 ? 1.274 -7.626 -18.963 1.00 62.34 105 ASP A O 1
ATOM 750 N N . LEU A 1 106 ? 1.868 -8.526 -16.998 1.00 64.75 106 LEU A N 1
ATOM 751 C CA . LEU A 1 106 ? 3.191 -8.940 -17.460 1.00 64.75 106 LEU A CA 1
ATOM 752 C C . LEU A 1 106 ? 3.063 -10.143 -18.408 1.00 64.75 106 LEU A C 1
ATOM 754 O O . LEU A 1 106 ? 2.748 -11.252 -17.990 1.00 64.75 106 LEU A O 1
ATOM 758 N N . ALA A 1 107 ? 3.378 -9.956 -19.691 1.00 69.38 107 ALA A N 1
ATOM 759 C CA . ALA A 1 107 ? 3.377 -11.053 -20.669 1.00 69.38 107 ALA A CA 1
ATOM 760 C C . ALA A 1 107 ? 4.481 -12.109 -20.417 1.00 69.38 107 ALA A C 1
ATOM 762 O O . ALA A 1 107 ? 4.389 -13.232 -20.911 1.00 69.38 107 ALA A O 1
ATOM 763 N N . ALA A 1 108 ? 5.531 -11.740 -19.678 1.00 75.06 108 ALA A N 1
ATOM 764 C CA . ALA A 1 108 ? 6.590 -12.604 -19.159 1.00 75.06 108 ALA A CA 1
ATOM 765 C C . ALA A 1 108 ? 7.316 -11.876 -18.012 1.00 75.06 108 ALA A C 1
ATOM 767 O O . ALA A 1 108 ? 7.336 -10.644 -17.994 1.00 75.06 108 ALA A O 1
ATOM 768 N N . THR A 1 109 ? 7.937 -12.613 -17.086 1.00 79.25 109 THR A N 1
ATOM 769 C CA . THR A 1 109 ? 8.767 -12.038 -16.014 1.00 79.25 109 THR A CA 1
ATOM 770 C C . THR A 1 109 ? 9.946 -11.249 -16.622 1.00 79.25 109 THR A C 1
ATOM 772 O O . THR A 1 109 ? 10.732 -11.832 -17.379 1.00 79.25 109 THR A O 1
ATOM 775 N N . PRO A 1 110 ? 10.099 -9.940 -16.334 1.00 82.81 110 PRO A N 1
ATOM 776 C CA . PRO A 1 110 ? 11.225 -9.138 -16.803 1.00 82.81 110 PRO A CA 1
ATOM 777 C C . PRO A 1 110 ? 12.584 -9.703 -16.377 1.00 82.81 110 PRO A C 1
ATOM 779 O O . PRO A 1 110 ? 12.734 -10.273 -15.298 1.00 82.81 110 PRO A O 1
ATOM 782 N N . SER A 1 111 ? 13.614 -9.486 -17.198 1.00 90.38 111 SER A N 1
ATOM 783 C CA . SER A 1 111 ? 14.994 -9.857 -16.867 1.00 90.38 111 SER A CA 1
ATOM 784 C C . SER A 1 111 ? 15.953 -8.698 -17.127 1.00 90.38 111 SER A C 1
ATOM 786 O O . SER A 1 111 ? 15.847 -8.003 -18.136 1.00 90.38 111 SER A O 1
ATOM 788 N N . LEU A 1 112 ? 16.892 -8.489 -16.201 1.00 92.62 112 LEU A N 1
ATOM 789 C CA . LEU A 1 112 ? 17.915 -7.450 -16.288 1.00 92.62 112 LEU A CA 1
ATOM 790 C C . LEU A 1 112 ? 19.295 -8.085 -16.119 1.00 92.62 112 LEU A C 1
ATOM 792 O O . LEU A 1 112 ? 19.604 -8.679 -15.082 1.00 92.62 112 LEU A O 1
ATOM 796 N N . THR A 1 113 ? 20.134 -7.953 -17.147 1.00 94.81 113 THR A N 1
ATOM 797 C CA . THR A 1 113 ? 21.503 -8.478 -17.152 1.00 94.81 113 THR A CA 1
ATOM 798 C C . THR A 1 113 ? 22.481 -7.453 -17.720 1.00 94.81 113 THR A C 1
ATOM 800 O O . THR A 1 113 ? 22.167 -6.709 -18.648 1.00 94.81 113 THR A O 1
ATOM 803 N N . ARG A 1 114 ? 23.687 -7.408 -17.152 1.00 94.62 114 ARG A N 1
ATOM 804 C CA . ARG A 1 114 ? 24.847 -6.688 -17.681 1.00 94.62 114 ARG A CA 1
ATOM 805 C C . ARG A 1 114 ? 25.791 -7.724 -18.263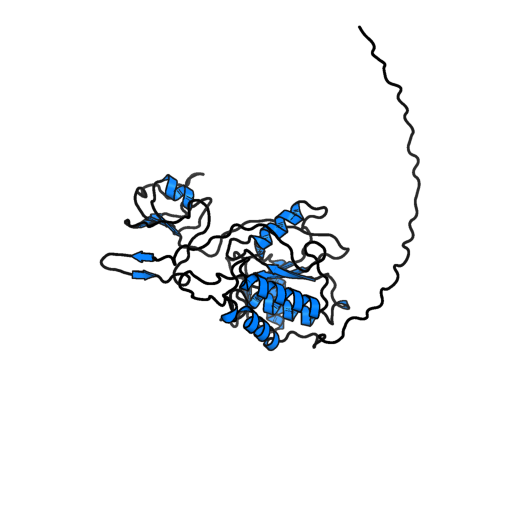 1.00 94.62 114 ARG A C 1
ATOM 807 O O . ARG A 1 114 ? 26.236 -8.616 -17.543 1.00 94.62 114 ARG A O 1
ATOM 814 N N . THR A 1 115 ? 26.103 -7.580 -19.542 1.00 92.25 115 THR A N 1
ATOM 815 C CA . THR A 1 115 ? 27.070 -8.406 -20.270 1.00 92.25 115 THR A CA 1
ATOM 816 C C . THR A 1 115 ? 28.485 -7.812 -20.177 1.00 92.25 115 THR A C 1
ATOM 818 O O . THR A 1 115 ? 28.674 -6.679 -19.727 1.00 92.25 115 THR A O 1
ATOM 821 N N . GLY A 1 116 ? 29.503 -8.582 -20.578 1.00 90.88 116 GLY A N 1
ATOM 822 C CA . GLY A 1 116 ? 30.915 -8.177 -20.523 1.00 90.88 116 GLY A CA 1
ATOM 823 C C . GLY A 1 116 ? 31.693 -8.808 -19.362 1.00 90.88 116 GLY A C 1
ATOM 824 O O . GLY A 1 116 ? 31.283 -9.832 -18.824 1.00 90.88 116 GLY A O 1
ATOM 825 N N . ALA A 1 117 ? 32.841 -8.219 -19.008 1.00 86.50 117 ALA A N 1
ATOM 826 C CA . ALA A 1 117 ? 33.757 -8.779 -18.006 1.00 86.50 117 ALA A CA 1
ATOM 827 C C . ALA A 1 117 ? 33.143 -8.827 -16.594 1.00 86.50 117 ALA A C 1
ATOM 829 O O . ALA A 1 117 ? 33.200 -9.861 -15.934 1.00 86.50 117 ALA A O 1
ATOM 830 N N . ASP A 1 118 ? 32.487 -7.744 -16.170 1.00 89.44 118 ASP A N 1
ATOM 831 C CA . ASP A 1 118 ? 31.803 -7.652 -14.875 1.00 89.44 118 ASP A CA 1
ATOM 832 C C . ASP A 1 118 ? 30.337 -8.112 -14.983 1.00 89.44 118 ASP A C 1
ATOM 834 O O . ASP A 1 118 ? 29.413 -7.384 -14.597 1.00 89.44 118 ASP A O 1
ATOM 838 N N . ALA A 1 119 ? 30.095 -9.282 -15.577 1.00 93.88 119 ALA A N 1
ATOM 839 C CA . ALA A 1 119 ? 28.740 -9.769 -15.820 1.00 93.88 119 ALA A CA 1
ATOM 840 C C . ALA A 1 119 ? 27.923 -9.880 -14.515 1.00 93.88 119 ALA A C 1
ATOM 842 O O . ALA A 1 119 ? 28.383 -10.459 -13.530 1.00 93.88 119 ALA A O 1
ATOM 843 N N . LYS A 1 120 ? 26.700 -9.332 -14.504 1.00 95.81 120 LYS A N 1
ATOM 844 C CA . LYS A 1 120 ? 25.747 -9.459 -13.384 1.00 95.81 120 LYS A CA 1
ATOM 845 C C . LYS A 1 120 ? 24.330 -9.656 -13.920 1.00 95.81 120 LYS A C 1
ATOM 847 O O . LYS A 1 120 ? 23.910 -8.933 -14.819 1.00 95.81 120 LYS A O 1
ATOM 852 N N . SER A 1 121 ? 23.585 -10.569 -13.304 1.00 95.88 121 SER A N 1
ATOM 853 C CA . SER A 1 121 ? 22.120 -10.611 -13.369 1.00 95.88 121 SER A CA 1
ATOM 854 C C . SER A 1 121 ? 21.530 -9.989 -12.104 1.00 95.88 121 SER A C 1
ATOM 856 O O . SER A 1 121 ? 22.114 -10.108 -11.025 1.00 95.88 121 SER A O 1
ATOM 858 N N . TRP A 1 122 ? 20.381 -9.338 -12.236 1.00 91.00 122 TRP A N 1
ATOM 859 C CA . TRP A 1 122 ? 19.590 -8.808 -11.125 1.00 91.00 122 TRP A CA 1
ATOM 860 C C . TRP A 1 122 ? 18.258 -9.572 -11.039 1.00 91.00 122 TRP A C 1
ATOM 862 O O . TRP A 1 122 ? 17.751 -10.062 -12.048 1.00 91.00 122 TRP A O 1
ATOM 872 N N . THR A 1 123 ? 17.707 -9.695 -9.834 1.00 81.06 123 THR A N 1
ATOM 873 C CA . THR A 1 123 ? 16.495 -10.468 -9.533 1.00 81.06 123 THR A CA 1
ATOM 874 C C . THR A 1 123 ? 15.253 -9.577 -9.609 1.00 81.06 123 THR A C 1
ATOM 876 O O . THR A 1 123 ? 15.195 -8.529 -8.963 1.00 81.06 123 THR A O 1
ATOM 879 N N . HIS A 1 124 ? 14.248 -9.976 -10.389 1.00 77.44 124 HIS A N 1
ATOM 880 C CA . HIS A 1 124 ? 12.988 -9.232 -10.505 1.00 77.44 124 HIS A CA 1
ATOM 881 C C . HIS A 1 124 ? 12.238 -9.187 -9.160 1.00 77.44 124 HIS A C 1
ATOM 883 O O . HIS A 1 124 ? 12.307 -10.138 -8.383 1.00 77.44 124 HIS A O 1
ATOM 889 N N . ARG A 1 125 ? 11.594 -8.049 -8.860 1.00 65.88 125 ARG A N 1
ATOM 890 C CA . ARG A 1 125 ? 10.941 -7.708 -7.575 1.00 65.88 125 ARG A CA 1
ATOM 891 C C . ARG A 1 125 ? 11.838 -7.831 -6.322 1.00 65.88 125 ARG A C 1
ATOM 893 O O . ARG A 1 125 ? 11.329 -7.866 -5.207 1.00 65.88 125 ARG A O 1
ATOM 900 N N . VAL A 1 126 ? 13.168 -7.848 -6.484 1.00 66.81 126 VAL A N 1
ATOM 901 C CA . VAL A 1 126 ? 14.152 -7.818 -5.376 1.00 66.81 126 VAL A CA 1
ATOM 902 C C . VAL A 1 126 ? 15.260 -6.792 -5.634 1.00 66.81 126 VAL A C 1
ATOM 904 O O . VAL A 1 126 ? 15.533 -5.945 -4.793 1.00 66.81 126 VAL A O 1
ATOM 907 N N . ASP A 1 127 ? 15.899 -6.859 -6.802 1.00 75.81 127 ASP A N 1
ATOM 908 C CA . ASP A 1 127 ? 16.907 -5.895 -7.255 1.00 75.81 127 ASP A CA 1
ATOM 909 C C . ASP A 1 127 ? 16.293 -4.782 -8.139 1.00 75.81 127 ASP A C 1
ATOM 911 O O . ASP A 1 127 ? 16.860 -3.694 -8.232 1.00 75.81 127 ASP A O 1
ATOM 915 N N . PHE A 1 128 ? 15.203 -5.073 -8.865 1.00 82.75 128 PHE A N 1
ATOM 916 C CA . PHE A 1 128 ? 14.547 -4.148 -9.800 1.00 82.75 128 PHE A CA 1
ATOM 917 C C . PHE A 1 128 ? 13.076 -4.523 -10.058 1.00 82.75 128 PHE A C 1
ATOM 919 O O . PHE A 1 128 ? 12.686 -5.683 -9.913 1.00 82.75 128 PHE A O 1
ATOM 926 N N . THR A 1 129 ? 12.282 -3.555 -10.519 1.00 73.31 129 THR A N 1
ATOM 927 C CA . THR A 1 129 ? 10.910 -3.740 -11.023 1.00 73.31 129 THR A CA 1
ATOM 928 C C . THR A 1 129 ? 10.718 -2.952 -12.323 1.00 73.31 129 THR A C 1
ATOM 930 O O . THR A 1 129 ? 11.497 -2.047 -12.629 1.00 73.31 129 THR A O 1
ATOM 933 N N . GLU A 1 130 ? 9.704 -3.298 -13.109 1.00 74.75 130 GLU A N 1
ATOM 934 C CA . GLU A 1 130 ? 9.217 -2.486 -14.221 1.00 74.75 130 GLU A CA 1
ATOM 935 C C . GLU A 1 130 ? 8.630 -1.151 -13.736 1.00 74.75 130 GLU A C 1
ATOM 937 O O . GLU A 1 130 ? 8.025 -1.071 -12.669 1.00 74.75 130 GLU A O 1
ATOM 942 N N . SER A 1 131 ? 8.787 -0.101 -14.546 1.00 72.88 131 SER A N 1
ATOM 943 C CA . SER A 1 131 ? 8.088 1.174 -14.364 1.00 72.88 131 SER A CA 1
ATOM 944 C C . SER A 1 131 ? 6.856 1.186 -15.264 1.00 72.88 131 SER A C 1
ATOM 946 O O . SER A 1 131 ? 6.980 1.047 -16.483 1.00 72.88 131 SER A O 1
ATOM 948 N N . VAL A 1 132 ? 5.674 1.326 -14.670 1.00 61.00 132 VAL A N 1
ATOM 949 C CA . VAL A 1 132 ? 4.388 1.311 -15.377 1.00 61.00 132 VAL A CA 1
ATOM 950 C C . VAL A 1 132 ? 4.019 2.716 -15.875 1.00 61.00 132 VAL A C 1
ATOM 952 O O . VAL A 1 132 ? 4.156 3.696 -15.149 1.00 61.00 132 VAL A O 1
ATOM 955 N N . GLY A 1 133 ? 3.524 2.811 -17.115 1.00 59.28 133 GLY A N 1
ATOM 956 C CA . GLY A 1 133 ? 3.013 4.053 -17.714 1.00 59.28 133 GLY A CA 1
ATOM 957 C C . GLY A 1 133 ? 3.884 4.657 -18.827 1.00 59.28 133 GLY A C 1
ATOM 958 O O . GLY A 1 133 ? 4.996 4.213 -19.106 1.00 59.28 133 GLY A O 1
ATOM 959 N N . GLY A 1 134 ? 3.354 5.681 -19.507 1.00 62.62 134 GLY A N 1
ATOM 960 C CA . GLY A 1 134 ? 4.018 6.323 -20.652 1.00 62.62 134 GLY A CA 1
ATOM 961 C C . GLY A 1 134 ? 4.327 5.336 -21.787 1.00 62.62 134 GLY A C 1
ATOM 962 O O . GLY A 1 134 ? 3.496 4.500 -22.136 1.00 62.62 134 GLY A O 1
ATOM 963 N N . ARG A 1 135 ? 5.532 5.425 -22.361 1.00 60.78 135 ARG A N 1
ATOM 964 C CA . ARG A 1 135 ? 6.071 4.477 -23.354 1.00 60.78 135 ARG A CA 1
ATOM 965 C C . ARG A 1 135 ? 6.488 3.098 -22.819 1.00 60.78 135 ARG A C 1
ATOM 967 O O . ARG A 1 135 ? 6.991 2.304 -23.615 1.00 60.78 135 ARG A O 1
ATOM 974 N N . SER A 1 136 ? 6.301 2.778 -21.537 1.00 61.16 136 SER A N 1
ATOM 975 C CA . SER A 1 136 ? 6.589 1.429 -21.030 1.00 61.16 136 SER A CA 1
ATOM 976 C C . SER A 1 136 ? 5.674 0.387 -21.680 1.00 61.16 136 SER A C 1
ATOM 978 O O . SER A 1 136 ? 4.465 0.369 -21.461 1.00 61.16 136 SER A O 1
ATOM 980 N N . GLY A 1 137 ? 6.269 -0.493 -22.483 1.00 62.41 137 GLY A N 1
ATOM 981 C CA . GLY A 1 137 ? 5.596 -1.569 -23.204 1.00 62.41 137 GLY A CA 1
ATOM 982 C C . GLY A 1 137 ? 6.517 -2.775 -23.390 1.00 62.41 137 GLY A C 1
ATOM 983 O O . GLY A 1 137 ? 7.630 -2.813 -22.862 1.00 62.41 137 GLY A O 1
ATOM 984 N N . ASN A 1 138 ? 6.069 -3.775 -24.147 1.00 67.62 138 ASN A N 1
ATOM 985 C CA . ASN A 1 138 ? 6.859 -4.979 -24.394 1.00 67.62 138 ASN A CA 1
ATOM 986 C C . ASN A 1 138 ? 8.054 -4.708 -25.326 1.00 67.62 138 ASN A C 1
ATOM 988 O O . ASN A 1 138 ? 7.928 -4.046 -26.355 1.00 67.62 138 ASN A O 1
ATOM 992 N N . GLY A 1 139 ? 9.220 -5.267 -25.000 1.00 78.69 139 GLY A N 1
ATOM 993 C CA . GLY A 1 139 ? 10.422 -5.088 -25.809 1.00 78.69 139 GLY A CA 1
ATOM 994 C C . GLY A 1 139 ? 11.680 -5.676 -25.179 1.00 78.69 139 GLY A C 1
ATOM 995 O O . GLY A 1 139 ? 11.639 -6.381 -24.173 1.00 78.69 139 GLY A O 1
ATOM 996 N N . THR A 1 140 ? 12.823 -5.389 -25.795 1.00 87.06 140 THR A N 1
ATOM 997 C CA . THR A 1 140 ? 14.155 -5.737 -25.288 1.00 87.06 140 THR A CA 1
ATOM 998 C C . THR A 1 140 ? 15.140 -4.689 -25.791 1.00 87.06 140 THR A C 1
ATOM 1000 O O . THR A 1 140 ? 15.078 -4.302 -26.957 1.00 87.06 140 THR A O 1
ATOM 1003 N N . ALA A 1 141 ? 16.043 -4.229 -24.925 1.00 90.69 141 ALA A N 1
ATOM 1004 C CA . ALA A 1 141 ? 17.079 -3.265 -25.275 1.00 90.69 141 ALA A CA 1
ATOM 1005 C C . ALA A 1 141 ? 18.450 -3.810 -24.860 1.00 90.69 141 ALA A C 1
ATOM 1007 O O . ALA A 1 141 ? 18.701 -4.021 -23.677 1.00 90.69 141 ALA A O 1
ATOM 1008 N N . GLU A 1 142 ? 19.341 -4.004 -25.832 1.00 95.38 142 GLU A N 1
ATOM 1009 C CA . GLU A 1 142 ? 20.748 -4.332 -25.598 1.00 95.38 142 GLU A CA 1
ATOM 1010 C C . GLU A 1 142 ? 21.617 -3.226 -26.207 1.00 95.38 142 GLU A C 1
ATOM 1012 O O . GLU A 1 142 ? 21.721 -3.088 -27.426 1.00 95.38 142 GLU A O 1
ATOM 1017 N N . ALA A 1 143 ? 22.209 -2.396 -25.350 1.00 95.88 143 ALA A N 1
ATOM 1018 C CA . ALA A 1 143 ? 23.141 -1.341 -25.736 1.00 95.88 143 ALA A CA 1
ATOM 1019 C C . ALA A 1 143 ? 23.999 -0.916 -24.532 1.00 95.88 143 ALA A C 1
ATOM 1021 O O . ALA A 1 143 ? 23.617 -1.170 -23.387 1.00 95.88 143 ALA A O 1
ATOM 1022 N N . PRO A 1 144 ? 25.133 -0.220 -24.749 1.00 95.94 144 PRO A N 1
ATOM 1023 C CA . PRO A 1 144 ? 25.904 0.351 -23.653 1.00 95.94 144 PRO A CA 1
ATOM 1024 C C . PRO A 1 144 ? 25.054 1.311 -22.813 1.00 95.94 144 PRO A C 1
ATOM 1026 O O . PRO A 1 144 ? 24.329 2.152 -23.352 1.00 95.94 144 PRO A O 1
ATOM 1029 N N . VAL A 1 145 ? 25.183 1.205 -21.493 1.00 94.69 145 VAL A N 1
ATOM 1030 C CA . VAL A 1 145 ? 24.537 2.109 -20.537 1.00 94.69 145 VAL A CA 1
ATOM 1031 C C . VAL A 1 145 ? 25.273 3.452 -20.513 1.00 94.69 145 VAL A C 1
ATOM 1033 O O . VAL A 1 145 ? 26.503 3.492 -20.572 1.00 94.69 145 VAL A O 1
ATOM 1036 N N . VAL A 1 146 ? 24.532 4.556 -20.413 1.00 95.56 146 VAL A N 1
ATOM 1037 C CA . VAL A 1 146 ? 25.065 5.902 -20.152 1.00 95.56 146 VAL A CA 1
ATOM 1038 C C . VAL A 1 146 ? 24.350 6.520 -18.955 1.00 95.56 146 VAL A C 1
ATOM 1040 O O . VAL A 1 146 ? 23.134 6.396 -18.835 1.00 95.56 146 VAL A O 1
ATOM 1043 N N . VAL A 1 147 ? 25.100 7.170 -18.065 1.00 94.25 147 VAL A N 1
ATOM 1044 C CA . VAL A 1 147 ? 24.530 7.858 -16.897 1.00 94.25 147 VAL A CA 1
ATOM 1045 C C . VAL A 1 147 ? 23.921 9.192 -17.332 1.00 94.25 147 VAL A C 1
ATOM 1047 O O . VAL A 1 147 ? 24.532 9.934 -18.099 1.00 94.25 147 VAL A O 1
ATOM 1050 N N . VAL A 1 148 ? 22.726 9.475 -16.824 1.00 91.25 148 VAL A N 1
ATOM 1051 C CA . VAL A 1 148 ? 21.962 10.721 -16.967 1.00 91.25 148 VAL A CA 1
ATOM 1052 C C . VAL A 1 148 ? 21.573 11.181 -15.552 1.00 91.25 148 VAL A C 1
ATOM 1054 O O . VAL A 1 148 ? 21.494 10.356 -14.644 1.00 91.25 148 VAL A O 1
ATOM 1057 N N . GLY A 1 149 ? 21.358 12.486 -15.350 1.00 86.88 149 GLY A N 1
ATOM 1058 C CA . GLY A 1 149 ? 20.967 13.074 -14.058 1.00 86.88 149 GLY A CA 1
ATOM 1059 C C . GLY A 1 149 ? 19.563 12.668 -13.581 1.00 86.88 149 GLY A C 1
ATOM 1060 O O . GLY A 1 149 ? 19.256 11.489 -13.445 1.00 86.88 149 GLY A O 1
ATOM 1061 N N . GLY A 1 150 ? 18.687 13.643 -13.337 1.00 85.62 150 GLY A N 1
ATOM 1062 C CA . GLY A 1 150 ? 17.250 13.424 -13.109 1.00 85.62 150 GLY A CA 1
ATOM 1063 C C . GLY A 1 150 ? 16.433 13.270 -14.401 1.00 85.62 150 GLY A C 1
ATOM 1064 O O . GLY A 1 150 ? 15.204 13.273 -14.354 1.00 85.62 150 GLY A O 1
ATOM 1065 N N . ALA A 1 151 ? 17.114 13.173 -15.553 1.00 88.38 151 ALA A N 1
ATOM 1066 C CA . ALA A 1 151 ? 16.556 13.233 -16.908 1.00 88.38 151 ALA A CA 1
ATOM 1067 C C . ALA A 1 151 ? 15.779 14.531 -17.214 1.00 88.38 151 ALA A C 1
ATOM 1069 O O . ALA A 1 151 ? 14.933 14.555 -18.109 1.00 88.38 151 ALA A O 1
ATOM 1070 N N . ALA A 1 152 ? 16.078 15.620 -16.503 1.00 88.62 152 ALA A N 1
ATOM 1071 C CA . ALA A 1 152 ? 15.436 16.910 -16.700 1.00 88.62 152 ALA A CA 1
ATOM 1072 C C . ALA A 1 152 ? 16.003 17.640 -17.930 1.00 88.62 152 ALA A C 1
ATOM 1074 O O . ALA A 1 152 ? 17.219 17.732 -18.117 1.00 88.62 152 ALA A O 1
ATOM 1075 N N . LYS A 1 153 ? 15.112 18.210 -18.752 1.00 87.81 153 LYS A N 1
ATOM 1076 C CA . LYS A 1 153 ? 15.477 19.058 -19.895 1.00 87.81 153 LYS A CA 1
ATOM 1077 C C . LYS A 1 153 ? 14.481 20.205 -20.068 1.00 87.81 153 LYS A C 1
ATOM 1079 O O . LYS A 1 153 ? 13.354 20.009 -20.514 1.00 87.81 153 LYS A O 1
ATOM 1084 N N . GLY A 1 154 ? 14.892 21.410 -19.683 1.00 84.06 154 GLY A N 1
ATOM 1085 C CA . GLY A 1 154 ? 14.047 22.604 -19.626 1.00 84.06 154 GLY A CA 1
ATOM 1086 C C . GLY A 1 154 ? 14.400 23.507 -18.441 1.00 84.06 154 GLY A C 1
ATOM 1087 O O . GLY A 1 154 ? 15.228 23.161 -17.606 1.00 84.06 154 GLY A O 1
ATOM 1088 N N . SER A 1 155 ? 13.790 24.693 -18.367 1.00 79.88 155 SER A N 1
ATOM 1089 C CA . SER A 1 155 ? 13.929 25.635 -17.233 1.00 79.88 155 SER A CA 1
ATOM 1090 C C . SER A 1 155 ? 15.368 26.034 -16.839 1.00 79.88 155 SER A C 1
ATOM 1092 O O . SER A 1 155 ? 15.587 26.531 -15.738 1.00 79.88 155 SER A O 1
ATOM 1094 N N . GLY A 1 156 ? 16.346 25.860 -17.736 1.00 84.25 156 GLY A N 1
ATOM 1095 C CA . GLY A 1 156 ? 17.771 26.126 -17.486 1.00 84.25 156 GLY A CA 1
ATOM 1096 C C . GLY A 1 156 ? 18.614 24.894 -17.125 1.00 84.25 156 GLY A C 1
ATOM 1097 O O . GLY A 1 156 ? 19.826 25.030 -16.984 1.00 84.25 156 GLY A O 1
ATOM 1098 N N . GLN A 1 157 ? 18.006 23.709 -17.025 1.00 87.00 157 GLN A N 1
ATOM 1099 C CA . GLN A 1 157 ? 18.672 22.421 -16.818 1.00 87.00 157 GLN A CA 1
ATOM 1100 C C . GLN A 1 157 ? 18.609 21.567 -18.099 1.00 87.00 157 GLN A C 1
ATOM 1102 O O . GLN A 1 157 ? 17.606 21.578 -18.814 1.00 87.00 157 GLN A O 1
ATOM 1107 N N . ASP A 1 158 ? 19.680 20.831 -18.397 1.00 91.50 158 ASP A N 1
ATOM 1108 C CA . ASP A 1 158 ? 19.734 19.822 -19.463 1.00 91.50 158 ASP A CA 1
ATOM 1109 C C . ASP A 1 158 ? 20.674 18.694 -19.020 1.00 91.50 158 ASP A C 1
ATOM 1111 O O . ASP A 1 158 ? 21.888 18.758 -19.215 1.00 91.50 158 ASP A O 1
ATOM 1115 N N . ASP A 1 159 ? 20.108 17.657 -18.403 1.00 91.19 159 ASP A N 1
ATOM 1116 C CA . ASP A 1 159 ? 20.849 16.497 -17.884 1.00 91.19 159 ASP A CA 1
ATOM 1117 C C . ASP A 1 159 ? 21.461 15.619 -18.992 1.00 91.19 159 ASP A C 1
ATOM 1119 O O . ASP A 1 159 ? 22.179 14.658 -18.707 1.00 91.19 159 ASP A O 1
ATOM 1123 N N . PHE A 1 160 ? 21.181 15.943 -20.258 1.00 92.94 160 PHE A N 1
ATOM 1124 C CA . PHE A 1 160 ? 21.722 15.289 -21.446 1.00 92.94 160 PHE A CA 1
ATOM 1125 C C . PHE A 1 160 ? 22.873 16.093 -22.074 1.00 92.94 160 PHE A C 1
ATOM 1127 O O . PHE A 1 160 ? 23.495 15.637 -23.036 1.00 92.94 160 PHE A O 1
ATOM 1134 N N . ALA A 1 161 ? 23.198 17.280 -21.548 1.00 92.12 161 ALA A N 1
ATOM 1135 C CA . ALA A 1 161 ? 24.265 18.128 -22.069 1.00 92.12 161 ALA A CA 1
ATOM 1136 C C . ALA A 1 161 ? 25.634 17.418 -22.006 1.00 92.12 161 ALA A C 1
ATOM 1138 O O . ALA A 1 161 ? 26.203 17.193 -20.941 1.00 92.12 161 ALA A O 1
ATOM 1139 N N . GLY A 1 162 ? 26.175 17.066 -23.177 1.00 91.56 162 GLY A N 1
ATOM 1140 C CA . GLY A 1 162 ? 27.427 16.310 -23.308 1.00 91.56 162 GLY A CA 1
ATOM 1141 C C . GLY A 1 162 ? 27.283 14.783 -23.209 1.00 91.56 162 GLY A C 1
ATOM 1142 O O . GLY A 1 162 ? 28.281 14.081 -23.368 1.00 91.56 162 GLY A O 1
ATOM 1143 N N . VAL A 1 163 ? 26.071 14.253 -23.006 1.00 93.00 163 VAL A N 1
ATOM 1144 C CA . VAL A 1 163 ? 25.792 12.810 -22.917 1.00 93.00 163 VAL A CA 1
ATOM 1145 C C . VAL A 1 163 ? 25.132 12.312 -24.205 1.00 93.00 163 VAL A C 1
ATOM 1147 O O . VAL A 1 163 ? 24.046 12.744 -24.579 1.00 93.00 163 VAL A O 1
ATOM 1150 N N . THR A 1 164 ? 25.746 11.336 -24.877 1.00 94.94 164 THR A N 1
ATOM 1151 C CA . THR A 1 164 ? 25.145 10.698 -26.062 1.00 94.94 164 THR A CA 1
ATOM 1152 C C . THR A 1 164 ? 24.230 9.544 -25.649 1.00 94.94 164 THR A C 1
ATOM 1154 O O . THR A 1 164 ? 24.684 8.407 -25.518 1.00 94.94 164 THR A O 1
ATOM 1157 N N . THR A 1 165 ? 22.936 9.820 -25.478 1.00 95.81 165 THR A N 1
ATOM 1158 C CA . THR A 1 165 ? 21.888 8.815 -25.198 1.00 95.81 165 THR A CA 1
ATOM 1159 C C . THR A 1 165 ? 21.366 8.089 -26.438 1.00 95.81 165 THR A C 1
ATOM 1161 O O . THR A 1 165 ? 20.824 6.993 -26.316 1.00 95.81 165 THR A O 1
ATOM 1164 N N . ARG A 1 166 ? 21.549 8.650 -27.642 1.00 96.38 166 ARG A N 1
ATOM 1165 C CA . ARG A 1 166 ? 21.053 8.062 -28.897 1.00 96.38 166 ARG A CA 1
ATOM 1166 C C . ARG A 1 166 ? 21.564 6.632 -29.111 1.00 96.38 166 ARG A C 1
ATOM 1168 O O . ARG A 1 166 ? 22.760 6.424 -29.305 1.00 96.38 166 ARG A O 1
ATOM 1175 N N . GLY A 1 167 ? 20.650 5.660 -29.123 1.00 96.38 167 GLY A N 1
ATOM 1176 C CA . GLY A 1 167 ? 20.980 4.237 -29.271 1.00 96.38 167 GLY A CA 1
ATOM 1177 C C . GLY A 1 167 ? 21.627 3.611 -28.029 1.00 96.38 167 GLY A C 1
ATOM 1178 O O . GLY A 1 167 ? 22.369 2.642 -28.160 1.00 96.38 167 GLY A O 1
ATOM 1179 N N . ARG A 1 168 ? 21.403 4.185 -26.840 1.00 97.44 168 ARG A N 1
ATOM 1180 C CA . ARG A 1 168 ? 21.925 3.718 -25.544 1.00 97.44 168 ARG A CA 1
ATOM 1181 C C . ARG A 1 168 ? 20.797 3.422 -24.561 1.00 97.44 168 ARG A C 1
ATOM 1183 O O . ARG A 1 168 ? 19.659 3.844 -24.766 1.00 97.44 168 ARG A O 1
ATOM 1190 N N . ILE A 1 169 ? 21.136 2.731 -23.477 1.00 96.19 169 ILE A N 1
ATOM 1191 C CA . ILE A 1 169 ? 20.274 2.632 -22.295 1.00 96.19 169 ILE A CA 1
ATOM 1192 C C . ILE A 1 169 ? 20.621 3.810 -21.378 1.00 96.19 169 ILE A C 1
ATOM 1194 O O . ILE A 1 169 ? 21.783 3.969 -21.003 1.00 96.19 169 ILE A O 1
ATOM 1198 N N . ALA A 1 170 ? 19.642 4.644 -21.037 1.00 94.88 170 ALA A N 1
ATOM 1199 C CA . ALA A 1 170 ? 19.830 5.739 -20.090 1.00 94.88 170 ALA A CA 1
ATOM 1200 C C . ALA A 1 170 ? 19.675 5.215 -18.655 1.00 94.88 170 ALA A C 1
ATOM 1202 O O . ALA A 1 170 ? 18.631 4.663 -18.319 1.00 94.88 170 ALA A O 1
ATOM 1203 N N . LEU A 1 171 ? 20.696 5.391 -17.817 1.00 93.94 171 LEU A N 1
ATOM 1204 C CA . LEU A 1 171 ? 20.638 5.140 -16.378 1.00 93.94 171 LEU A CA 1
ATOM 1205 C C . LEU A 1 171 ? 20.470 6.481 -15.661 1.00 93.94 171 LEU A C 1
ATOM 1207 O O . LEU A 1 171 ? 21.410 7.268 -15.592 1.00 93.94 171 LEU A O 1
ATOM 1211 N N . VAL A 1 172 ? 19.261 6.734 -15.175 1.00 91.19 172 VAL A N 1
ATOM 1212 C CA . VAL A 1 172 ? 18.849 7.954 -14.472 1.00 91.19 172 VAL A CA 1
ATOM 1213 C C . VAL A 1 172 ? 19.200 7.788 -12.994 1.00 91.19 172 VAL A C 1
ATOM 1215 O O . VAL A 1 172 ? 18.795 6.798 -12.384 1.00 91.19 172 VAL A O 1
ATOM 1218 N N . THR A 1 173 ? 19.991 8.707 -12.433 1.00 87.56 173 THR A N 1
ATOM 1219 C CA . THR A 1 173 ? 20.549 8.578 -11.067 1.00 87.56 173 THR A CA 1
ATOM 1220 C C . THR A 1 173 ? 20.408 9.833 -10.201 1.00 87.56 173 THR A C 1
ATOM 1222 O O . THR A 1 173 ? 21.054 9.930 -9.158 1.00 87.56 173 THR A O 1
ATOM 1225 N N . GLY A 1 174 ? 19.653 10.831 -10.657 1.00 74.50 174 GLY A N 1
ATOM 1226 C CA . GLY A 1 174 ? 19.343 12.052 -9.913 1.00 74.50 174 GLY A CA 1
ATOM 1227 C C . GLY A 1 174 ? 17.845 12.187 -9.622 1.00 74.50 174 GLY A C 1
ATOM 1228 O O . GLY A 1 174 ? 17.048 11.449 -10.202 1.00 74.50 174 GLY A O 1
ATOM 1229 N N . PRO A 1 175 ? 17.452 13.147 -8.764 1.00 70.31 175 PRO A N 1
ATOM 1230 C CA . PRO A 1 175 ? 16.051 13.388 -8.427 1.00 70.31 175 PRO A CA 1
ATOM 1231 C C . PRO A 1 175 ? 15.253 13.731 -9.689 1.00 70.31 175 PRO A C 1
ATOM 1233 O O . PRO A 1 175 ? 15.589 14.660 -10.427 1.00 70.31 175 PRO A O 1
ATOM 1236 N N . THR A 1 176 ? 14.212 12.949 -9.952 1.00 71.56 176 THR A N 1
ATOM 1237 C CA . THR A 1 176 ? 13.472 12.963 -11.216 1.00 71.56 176 THR A CA 1
ATOM 1238 C C . THR A 1 176 ? 12.446 14.090 -11.283 1.00 71.56 176 THR A C 1
ATOM 1240 O O . THR A 1 176 ? 11.690 14.293 -10.335 1.00 71.56 176 THR A O 1
ATOM 1243 N N . ALA A 1 177 ? 12.356 14.781 -12.423 1.00 64.06 177 ALA A N 1
ATOM 1244 C CA . ALA A 1 177 ? 11.388 15.859 -12.633 1.00 64.06 177 ALA A CA 1
ATOM 1245 C C . ALA A 1 177 ? 10.654 15.723 -13.978 1.00 64.06 177 ALA A C 1
ATOM 1247 O O . ALA A 1 177 ? 11.274 15.678 -15.040 1.00 64.06 177 ALA A O 1
ATOM 1248 N N . GLY A 1 178 ? 9.318 15.712 -13.937 1.00 69.56 178 GLY A N 1
ATOM 1249 C CA . GLY A 1 178 ? 8.483 15.529 -15.127 1.00 69.56 178 GLY A CA 1
ATOM 1250 C C . GLY A 1 178 ? 8.553 14.107 -15.696 1.00 69.56 178 GLY A C 1
ATOM 1251 O O . GLY A 1 178 ? 8.831 13.145 -14.983 1.00 69.56 178 GLY A O 1
ATOM 1252 N N . SER A 1 179 ? 8.272 13.954 -16.993 1.00 78.44 179 SER A N 1
ATOM 1253 C CA . SER A 1 179 ? 8.238 12.633 -17.630 1.00 78.44 179 SER A CA 1
ATOM 1254 C C . SER A 1 179 ? 9.638 12.168 -18.050 1.00 78.44 179 SER A C 1
ATOM 1256 O O . SER A 1 179 ? 10.087 12.397 -19.177 1.00 78.44 179 SER A O 1
ATOM 1258 N N . VAL A 1 180 ? 10.323 11.502 -17.118 1.00 84.56 180 VAL A N 1
ATOM 1259 C CA . VAL A 1 180 ? 11.659 10.896 -17.284 1.00 84.56 180 VAL A CA 1
ATOM 1260 C C . VAL A 1 180 ? 11.742 10.025 -18.537 1.00 84.56 180 VAL A C 1
ATOM 1262 O O . VAL A 1 180 ? 12.625 10.212 -19.375 1.00 84.56 180 VAL A O 1
ATOM 1265 N N . VAL A 1 181 ? 10.795 9.090 -18.677 1.00 84.62 181 VAL A N 1
ATOM 1266 C CA . VAL A 1 181 ? 10.759 8.101 -19.763 1.00 84.62 181 VAL A CA 1
ATOM 1267 C C . VAL A 1 181 ? 10.621 8.794 -21.118 1.00 84.62 181 VAL A C 1
ATOM 1269 O O . VAL A 1 181 ? 11.438 8.569 -22.012 1.00 84.62 181 VAL A O 1
ATOM 1272 N N . GLU A 1 182 ? 9.650 9.699 -21.264 1.00 86.62 182 GLU A N 1
ATOM 1273 C CA . GLU A 1 182 ? 9.421 10.408 -22.528 1.00 86.62 182 GLU A CA 1
ATOM 1274 C C . GLU A 1 182 ? 10.590 11.319 -22.914 1.00 86.62 182 GLU A C 1
ATOM 1276 O O . GLU A 1 182 ? 10.939 11.395 -24.094 1.00 86.62 182 GLU A O 1
ATOM 1281 N N . THR A 1 183 ? 11.236 11.961 -21.936 1.00 89.62 183 THR A N 1
ATOM 1282 C CA . THR A 1 183 ? 12.388 12.843 -22.182 1.00 89.62 183 THR A CA 1
ATOM 1283 C C . THR A 1 183 ? 13.613 12.037 -22.625 1.00 89.62 183 THR A C 1
ATOM 1285 O O . THR A 1 183 ? 14.251 12.378 -23.621 1.00 89.62 183 THR A O 1
ATOM 1288 N N . ALA A 1 184 ? 13.903 10.906 -21.971 1.00 91.12 184 ALA A N 1
ATOM 1289 C CA . ALA A 1 184 ? 14.991 10.017 -22.378 1.00 91.12 184 ALA A CA 1
ATOM 1290 C C . ALA A 1 184 ? 14.771 9.419 -23.785 1.00 91.12 184 ALA A C 1
ATOM 1292 O O . ALA A 1 184 ? 15.708 9.377 -24.591 1.00 91.12 184 ALA A O 1
ATOM 1293 N N . PHE A 1 185 ? 13.538 9.016 -24.119 1.00 90.75 185 PHE A N 1
ATOM 1294 C CA . PHE A 1 185 ? 13.190 8.551 -25.468 1.00 90.75 185 PHE A CA 1
ATOM 1295 C C . PHE A 1 185 ? 13.255 9.669 -26.525 1.00 90.75 185 PHE A C 1
ATOM 1297 O O . PHE A 1 185 ? 13.664 9.400 -27.655 1.00 90.75 185 PHE A O 1
ATOM 1304 N N . ALA A 1 186 ? 12.917 10.919 -26.186 1.00 92.19 186 ALA A N 1
ATOM 1305 C CA . ALA A 1 186 ? 13.027 12.058 -27.105 1.00 92.19 186 ALA A CA 1
ATOM 1306 C C . ALA A 1 186 ? 14.484 12.342 -27.523 1.00 92.19 186 ALA A C 1
ATOM 1308 O O . ALA A 1 186 ? 14.759 12.580 -28.702 1.00 92.19 186 ALA A O 1
ATOM 1309 N N . GLU A 1 187 ? 15.432 12.219 -26.591 1.0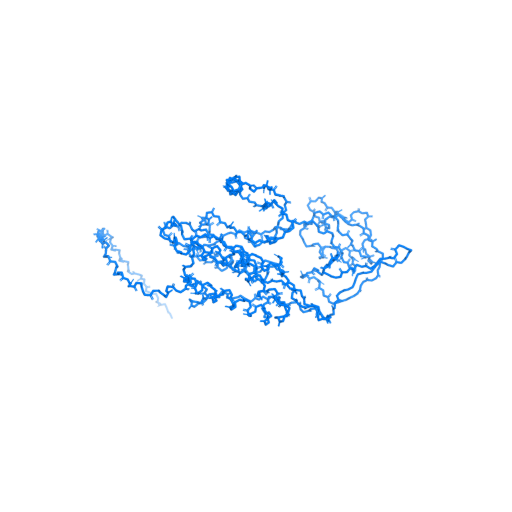0 94.56 187 GLU A N 1
ATOM 1310 C CA . GLU A 1 187 ? 16.873 12.333 -26.873 1.00 94.56 187 GLU A CA 1
ATOM 1311 C C . GLU A 1 187 ? 17.439 11.090 -27.604 1.00 94.56 187 GLU A C 1
ATOM 1313 O O . GLU A 1 187 ? 18.527 11.125 -28.190 1.00 94.56 187 GLU A O 1
ATOM 1318 N N . GLY A 1 188 ? 16.658 10.006 -27.671 1.00 93.88 188 GLY A N 1
ATOM 1319 C CA . GLY A 1 188 ? 16.933 8.811 -28.468 1.00 93.88 188 GLY A CA 1
ATOM 1320 C C . GLY A 1 188 ? 17.496 7.622 -27.690 1.00 93.88 188 GLY A C 1
ATOM 1321 O O . GLY A 1 188 ? 18.082 6.733 -28.318 1.00 93.88 188 GLY A O 1
ATOM 1322 N N . ALA A 1 189 ? 17.344 7.586 -26.362 1.00 94.38 189 ALA A N 1
ATOM 1323 C CA . ALA A 1 189 ? 17.557 6.356 -25.601 1.00 94.38 189 ALA A CA 1
ATOM 1324 C C . ALA A 1 189 ? 16.631 5.242 -26.123 1.00 94.38 189 ALA A C 1
ATOM 1326 O O . ALA A 1 189 ? 15.522 5.512 -26.581 1.00 94.38 189 ALA A O 1
ATOM 1327 N N . ILE A 1 190 ? 17.090 3.990 -26.067 1.00 93.56 190 ILE A N 1
ATOM 1328 C CA . ILE A 1 190 ? 16.308 2.806 -26.483 1.00 93.56 190 ILE A CA 1
ATOM 1329 C C . ILE A 1 190 ? 15.814 1.966 -25.296 1.00 93.56 190 ILE A C 1
ATOM 1331 O O . ILE A 1 190 ? 15.106 0.983 -25.479 1.00 93.56 190 ILE A O 1
ATOM 1335 N N . GLY A 1 191 ? 16.194 2.361 -24.083 1.00 91.31 191 GLY A N 1
ATOM 1336 C CA . GLY A 1 191 ? 15.758 1.790 -22.817 1.00 91.31 191 GLY A CA 1
ATOM 1337 C C . GLY A 1 191 ? 16.122 2.747 -21.686 1.00 91.31 191 GLY A C 1
ATOM 1338 O O . GLY A 1 191 ? 17.054 3.546 -21.825 1.00 91.31 191 GLY A O 1
ATOM 1339 N N . VAL A 1 192 ? 15.388 2.677 -20.579 1.00 90.75 192 VAL A N 1
ATOM 1340 C CA . VAL A 1 192 ? 15.586 3.541 -19.410 1.00 90.75 192 VAL A CA 1
ATOM 1341 C C . VAL A 1 192 ? 15.650 2.666 -18.164 1.00 90.75 192 VAL A C 1
ATOM 1343 O O . VAL A 1 192 ? 14.803 1.801 -17.966 1.00 90.75 192 VAL A O 1
ATOM 1346 N N . LEU A 1 193 ? 16.662 2.897 -17.335 1.00 91.19 193 LEU A N 1
ATOM 1347 C CA . LEU A 1 193 ? 16.793 2.359 -15.987 1.00 91.19 193 LEU A CA 1
ATOM 1348 C C . LEU A 1 193 ? 16.766 3.551 -15.031 1.00 91.19 193 LEU A C 1
ATOM 1350 O O . LEU A 1 193 ? 17.514 4.507 -15.232 1.00 91.19 193 LEU A O 1
ATOM 1354 N N . ILE A 1 194 ? 15.918 3.508 -14.009 1.00 87.12 194 ILE A N 1
ATOM 1355 C CA . ILE A 1 194 ? 15.803 4.578 -13.014 1.00 87.12 194 ILE A CA 1
ATOM 1356 C C . ILE A 1 194 ? 16.302 4.025 -11.683 1.00 87.12 194 ILE A C 1
ATOM 1358 O O . ILE A 1 194 ? 15.760 3.042 -11.183 1.00 87.12 194 ILE A O 1
ATOM 1362 N N . ILE A 1 195 ? 17.339 4.641 -11.113 1.00 84.62 195 ILE A N 1
ATOM 1363 C CA . ILE A 1 195 ? 17.692 4.428 -9.708 1.00 84.62 195 ILE A CA 1
ATOM 1364 C C . ILE A 1 195 ? 16.792 5.356 -8.898 1.00 84.62 195 ILE A C 1
ATOM 1366 O O . ILE A 1 195 ? 17.014 6.564 -8.877 1.00 84.62 195 ILE A O 1
ATOM 1370 N N . GLY A 1 196 ? 15.754 4.796 -8.279 1.00 63.28 196 GLY A N 1
ATOM 1371 C CA . GLY A 1 196 ? 14.851 5.567 -7.431 1.00 63.28 196 GLY A CA 1
ATOM 1372 C C . GLY A 1 196 ? 15.523 6.020 -6.134 1.00 63.28 196 GLY A C 1
ATOM 1373 O O . GLY A 1 196 ? 16.233 5.245 -5.491 1.00 63.28 196 GLY A O 1
ATOM 1374 N N . ASP A 1 197 ? 15.233 7.253 -5.723 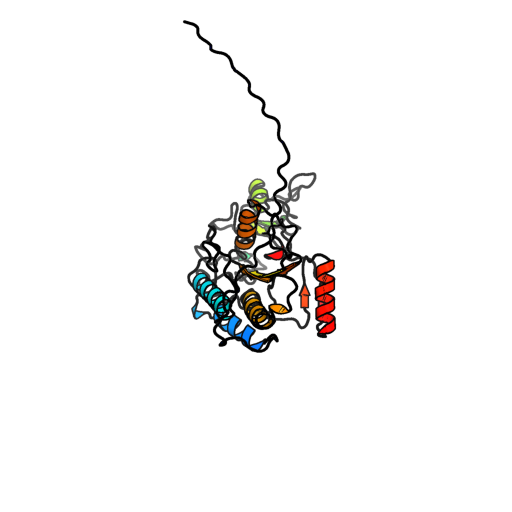1.00 53.78 197 ASP A N 1
ATOM 1375 C CA . ASP A 1 197 ? 15.041 7.551 -4.305 1.00 53.78 197 ASP A CA 1
ATOM 1376 C C . ASP A 1 197 ? 13.543 7.438 -3.966 1.00 53.78 197 ASP A C 1
ATOM 1378 O O . ASP A 1 197 ? 12.688 7.415 -4.855 1.00 53.78 197 ASP A O 1
ATOM 1382 N N . THR A 1 198 ? 13.214 7.300 -2.684 1.00 36.62 198 THR A N 1
ATOM 1383 C CA . THR A 1 198 ? 11.851 7.028 -2.203 1.00 36.62 198 THR A CA 1
ATOM 1384 C C . THR A 1 198 ? 10.993 8.296 -2.097 1.00 36.62 198 THR A C 1
ATOM 1386 O O . THR A 1 198 ? 10.323 8.517 -1.085 1.00 36.62 198 THR A O 1
ATOM 1389 N N . SER A 1 199 ? 11.026 9.171 -3.113 1.00 37.81 199 SER A N 1
ATOM 1390 C CA . SER A 1 199 ? 10.208 10.389 -3.132 1.00 37.81 199 SER A CA 1
ATOM 1391 C C . SER A 1 199 ? 9.712 10.825 -4.521 1.00 37.81 199 SER A C 1
ATOM 1393 O O . SER A 1 199 ? 10.287 11.682 -5.189 1.00 37.81 199 SER A O 1
ATOM 1395 N N . ILE A 1 200 ? 8.535 10.322 -4.905 1.00 28.83 200 ILE A N 1
ATOM 1396 C CA . ILE A 1 200 ? 7.646 10.987 -5.872 1.00 28.83 200 ILE A CA 1
ATOM 1397 C C . ILE A 1 200 ? 6.451 11.538 -5.081 1.00 28.83 200 ILE A C 1
ATOM 1399 O O . ILE A 1 200 ? 5.962 10.890 -4.161 1.00 28.83 200 ILE A O 1
ATOM 1403 N N . ARG A 1 201 ? 6.002 12.758 -5.398 1.00 26.19 201 ARG A N 1
ATOM 1404 C CA . ARG A 1 201 ? 4.850 13.416 -4.756 1.00 26.19 201 ARG A CA 1
ATOM 1405 C C . ARG A 1 201 ? 3.892 13.950 -5.808 1.00 26.19 201 ARG A C 1
ATOM 1407 O O . ARG A 1 201 ? 4.383 14.597 -6.725 1.00 26.19 201 ARG A O 1
ATOM 1414 N N . TYR A 1 202 ? 2.587 13.800 -5.579 1.00 22.67 202 TYR A N 1
ATOM 1415 C CA . TYR A 1 202 ? 1.542 14.848 -5.528 1.00 22.67 202 TYR A CA 1
ATOM 1416 C C . TYR A 1 202 ? 0.277 14.186 -4.934 1.00 22.67 202 TYR A C 1
ATOM 1418 O O . TYR A 1 202 ? 0.053 13.009 -5.183 1.00 22.67 202 TYR A O 1
ATOM 1426 N N . SER A 1 203 ? -0.515 14.848 -4.083 1.00 22.09 203 SER A N 1
ATOM 1427 C CA . SER A 1 203 ? -1.678 15.647 -4.516 1.00 22.09 203 SER A CA 1
ATOM 1428 C C . SER A 1 203 ? -2.283 16.508 -3.365 1.00 22.09 203 SER A C 1
ATOM 1430 O O . SER A 1 203 ? -1.535 17.075 -2.564 1.00 22.09 203 SER A O 1
ATOM 1432 N N . PHE A 1 204 ? -3.608 16.748 -3.375 1.00 28.52 204 PHE A N 1
ATOM 1433 C CA . PHE A 1 204 ? -4.386 17.568 -2.434 1.00 28.52 204 PHE A CA 1
ATOM 14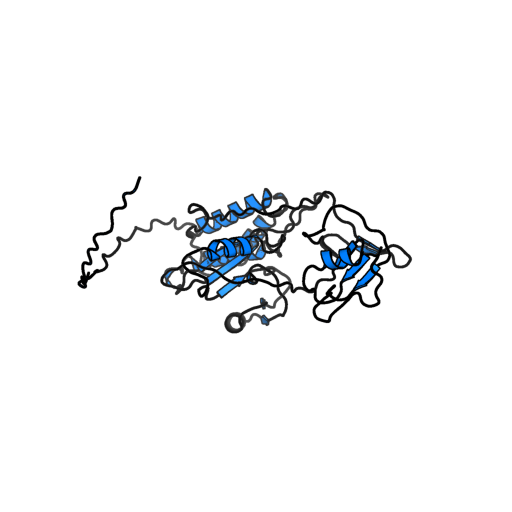34 C C . PHE A 1 204 ? -5.841 17.020 -2.277 1.00 28.52 204 PHE A C 1
ATOM 1436 O O . PHE A 1 204 ? -6.292 16.143 -3.004 1.00 28.52 204 PHE A O 1
ATOM 1443 N N . ILE A 1 205 ? -6.644 17.598 -1.371 1.00 36.50 205 ILE A N 1
ATOM 1444 C CA . ILE A 1 205 ? -7.179 16.836 -0.223 1.00 36.50 205 ILE A CA 1
ATOM 1445 C C . ILE A 1 205 ? -8.753 16.935 -0.071 1.00 36.50 205 ILE A C 1
ATOM 1447 O O . ILE A 1 205 ? -9.246 18.071 -0.132 1.00 36.50 205 ILE A O 1
ATOM 1451 N N . PRO A 1 206 ? -9.572 15.828 0.100 1.00 38.28 206 PRO A N 1
ATOM 1452 C CA . PRO A 1 206 ? -11.071 15.930 0.268 1.00 38.28 206 PRO A CA 1
ATOM 1453 C C . PRO A 1 206 ? -11.994 14.945 1.150 1.00 38.28 206 PRO A C 1
ATOM 1455 O O . PRO A 1 206 ? -11.534 13.923 1.654 1.00 38.28 206 PRO A O 1
ATOM 1458 N N . HIS A 1 207 ? -13.298 15.299 1.417 1.00 31.78 207 HIS A N 1
ATOM 1459 C CA . HIS A 1 207 ? -14.135 15.258 2.696 1.00 31.78 207 HIS A CA 1
ATOM 1460 C C . HIS A 1 207 ? -15.627 14.840 2.563 1.00 31.78 207 HIS A C 1
ATOM 1462 O O . HIS A 1 207 ? -16.170 14.852 1.467 1.00 31.78 207 HIS A O 1
ATOM 1468 N N . PHE A 1 208 ? -16.344 14.685 3.702 1.00 30.56 208 PHE A N 1
ATOM 1469 C CA . PHE A 1 208 ? -17.722 15.221 3.874 1.00 30.56 208 PHE A CA 1
ATOM 1470 C C . PHE A 1 208 ? -18.141 15.612 5.319 1.00 30.56 208 PHE A C 1
ATOM 1472 O O . PHE A 1 208 ? -17.653 15.042 6.294 1.00 30.56 208 PHE A O 1
ATOM 1479 N N . PHE A 1 209 ? -19.091 16.558 5.444 1.00 32.56 209 PHE A N 1
ATOM 1480 C CA . PHE A 1 209 ? -19.577 17.138 6.713 1.00 32.56 209 PHE A CA 1
ATOM 1481 C C . PHE A 1 209 ? -20.311 16.162 7.656 1.00 32.56 209 PHE A C 1
ATOM 1483 O O . PHE A 1 209 ? -21.314 15.551 7.290 1.00 32.56 209 PHE A O 1
ATOM 1490 N N . ALA A 1 210 ? -19.930 16.224 8.932 1.00 30.38 210 ALA A N 1
ATOM 1491 C CA . ALA A 1 210 ? -20.815 16.131 10.098 1.00 30.38 210 ALA A CA 1
ATOM 1492 C C . ALA A 1 210 ? -20.290 17.107 11.179 1.00 30.38 210 ALA A C 1
ATOM 1494 O O . ALA A 1 210 ? -19.221 17.691 11.002 1.00 30.38 210 ALA A O 1
ATOM 1495 N N . ASP A 1 211 ? -20.984 17.280 12.310 1.00 41.47 211 ASP A N 1
ATOM 1496 C CA . ASP A 1 211 ? -20.613 18.272 13.347 1.00 41.47 211 ASP A CA 1
ATOM 1497 C C . ASP A 1 211 ? -19.300 17.968 14.114 1.00 41.47 211 ASP A C 1
ATOM 1499 O O . ASP A 1 211 ? -18.935 18.687 15.046 1.00 41.47 211 ASP A O 1
ATOM 1503 N N . THR A 1 212 ? -18.550 16.926 13.729 1.00 43.22 212 THR A N 1
ATOM 1504 C CA . THR A 1 212 ? -17.159 16.722 14.166 1.00 43.22 212 THR A CA 1
ATOM 1505 C C . THR A 1 212 ? -16.256 16.408 12.980 1.00 43.22 212 THR A C 1
ATOM 1507 O O . THR A 1 212 ? -16.652 15.730 12.037 1.00 43.22 212 THR A O 1
ATOM 1510 N N . ILE A 1 213 ? -15.024 16.908 13.061 1.00 51.72 213 ILE A N 1
ATOM 1511 C CA . ILE A 1 213 ? -14.006 16.850 12.010 1.00 51.72 213 ILE A CA 1
ATOM 1512 C C . ILE A 1 213 ? -13.287 15.483 12.098 1.00 51.72 213 ILE A C 1
ATOM 1514 O O . ILE A 1 213 ? -12.606 15.268 13.108 1.00 51.72 213 ILE A O 1
ATOM 1518 N N . PRO A 1 214 ? -13.454 14.548 11.138 1.00 64.38 214 PRO A N 1
ATOM 1519 C CA . PRO A 1 214 ? -13.005 13.157 11.282 1.00 64.38 214 PRO A CA 1
ATOM 1520 C C . PRO A 1 214 ? -11.480 12.940 11.323 1.00 64.38 214 PRO A C 1
ATOM 1522 O O . PRO A 1 214 ? -10.674 13.837 11.063 1.00 64.38 214 PRO A O 1
ATOM 1525 N N . VAL A 1 215 ? -11.095 11.703 11.650 1.00 75.50 215 VAL A N 1
ATOM 1526 C CA . VAL A 1 215 ? -9.742 11.143 11.476 1.00 75.50 215 VAL A CA 1
ATOM 1527 C C . VAL A 1 215 ? -9.836 9.920 10.564 1.00 75.50 215 VAL A C 1
ATOM 1529 O O . VAL A 1 215 ? -10.754 9.117 10.720 1.00 75.50 215 VAL A O 1
ATOM 1532 N N . LEU A 1 216 ? -8.895 9.769 9.635 1.00 84.12 216 LEU A N 1
ATOM 1533 C CA . LEU A 1 216 ? -8.778 8.596 8.765 1.00 84.12 216 LEU A CA 1
ATOM 1534 C C . LEU A 1 216 ? -7.679 7.663 9.300 1.00 84.12 216 LEU A C 1
ATOM 1536 O O . LEU A 1 216 ? -6.648 8.142 9.778 1.00 84.12 216 LEU A O 1
ATOM 1540 N N . VAL A 1 217 ? -7.892 6.349 9.228 1.00 89.25 217 VAL A N 1
ATOM 1541 C CA . VAL A 1 217 ? -6.910 5.308 9.578 1.00 89.25 217 VAL A CA 1
ATOM 1542 C C . VAL A 1 217 ? -7.016 4.179 8.555 1.00 89.25 217 VAL A C 1
ATOM 1544 O O . VAL A 1 217 ? -8.119 3.696 8.298 1.00 89.25 217 VAL A O 1
ATOM 1547 N N . GLY A 1 218 ? -5.902 3.752 7.972 1.00 90.06 218 GLY A N 1
ATOM 1548 C CA . GLY A 1 218 ? -5.915 2.723 6.933 1.00 90.06 218 GLY A CA 1
ATOM 1549 C C . GLY A 1 218 ? -4.572 2.557 6.244 1.00 90.06 218 GLY A C 1
ATOM 1550 O O . GLY A 1 218 ? -3.585 3.113 6.702 1.00 90.06 218 GLY A O 1
ATOM 1551 N N . GLY A 1 219 ? -4.566 1.801 5.154 1.00 90.12 219 GLY A N 1
ATOM 1552 C CA . GLY A 1 219 ? -3.436 1.602 4.246 1.00 90.12 219 GLY A CA 1
ATOM 1553 C C . GLY A 1 219 ? -3.854 0.697 3.093 1.00 90.12 219 GLY A C 1
ATOM 1554 O O . GLY A 1 219 ? -4.979 0.185 3.100 1.00 90.12 219 GLY A O 1
ATOM 1555 N N . HIS A 1 220 ? -3.005 0.523 2.088 1.00 93.88 220 HIS A N 1
ATOM 1556 C CA . HIS A 1 220 ? -3.337 -0.328 0.947 1.00 93.88 220 HIS A CA 1
ATOM 1557 C C . HIS A 1 220 ? -3.545 -1.798 1.309 1.00 93.88 220 HIS A C 1
ATOM 1559 O O . HIS A 1 220 ? -2.990 -2.322 2.274 1.00 93.88 220 HIS A O 1
ATOM 1565 N N . LEU A 1 221 ? -4.458 -2.433 0.574 1.00 91.81 221 LEU A N 1
ATOM 1566 C CA . LEU A 1 221 ? -4.821 -3.841 0.719 1.00 91.81 221 LEU A CA 1
ATOM 1567 C C . LEU A 1 221 ? -4.231 -4.695 -0.395 1.00 91.81 221 LEU A C 1
ATOM 1569 O O . LEU A 1 221 ? -4.191 -5.917 -0.263 1.00 91.81 221 LEU A O 1
ATOM 1573 N N . ASP A 1 222 ? -3.820 -4.072 -1.490 1.00 86.44 222 ASP A N 1
ATOM 1574 C CA . ASP A 1 222 ? -3.171 -4.711 -2.616 1.00 86.44 222 ASP A CA 1
ATOM 1575 C C . ASP A 1 222 ? -1.739 -5.180 -2.283 1.00 86.44 222 ASP A C 1
ATOM 1577 O O . ASP A 1 222 ? -1.417 -5.562 -1.146 1.00 86.44 222 ASP A O 1
ATOM 1581 N N . GLY A 1 223 ? -0.941 -5.360 -3.325 1.00 87.62 223 GLY A N 1
ATOM 1582 C CA . GLY A 1 223 ? 0.354 -6.023 -3.298 1.00 87.62 223 GLY A CA 1
ATOM 1583 C C . GLY A 1 223 ? 0.641 -6.664 -4.656 1.00 87.62 223 GLY A C 1
ATOM 1584 O O . GLY A 1 223 ? -0.289 -7.197 -5.264 1.00 87.62 223 GLY A O 1
ATOM 1585 N N . VAL A 1 224 ? 1.903 -6.703 -5.101 1.00 82.94 224 VAL A N 1
ATOM 1586 C CA . VAL A 1 224 ? 2.343 -7.084 -6.472 1.00 82.94 224 VAL A CA 1
ATOM 1587 C C . VAL A 1 224 ? 1.738 -8.370 -7.072 1.00 82.94 224 VAL A C 1
ATOM 1589 O O . VAL A 1 224 ? 1.777 -8.563 -8.285 1.00 82.94 224 VAL A O 1
ATOM 1592 N N . GLY A 1 225 ? 1.177 -9.267 -6.255 1.00 85.94 225 GLY A N 1
ATOM 1593 C CA . GLY A 1 225 ? 0.299 -10.347 -6.707 1.00 85.94 225 GLY A CA 1
ATOM 1594 C C . GLY A 1 225 ? 1.010 -11.663 -6.988 1.00 85.94 225 GLY A C 1
ATOM 1595 O O . GLY A 1 225 ? 1.551 -12.286 -6.079 1.00 85.94 225 GLY A O 1
ATOM 1596 N N . THR A 1 226 ? 0.946 -12.120 -8.237 1.00 83.88 226 THR A N 1
ATOM 1597 C CA . THR A 1 226 ? 1.615 -13.336 -8.717 1.00 83.88 226 THR A CA 1
ATOM 1598 C C . THR A 1 226 ? 2.240 -13.035 -10.072 1.00 83.88 226 THR A C 1
ATOM 1600 O O . THR A 1 226 ? 1.556 -12.515 -10.952 1.00 83.88 226 THR A O 1
ATOM 1603 N N . ASP A 1 227 ? 3.524 -13.348 -10.251 1.00 79.56 227 ASP A N 1
ATOM 1604 C CA . ASP A 1 227 ? 4.217 -13.084 -11.517 1.00 79.56 227 ASP A CA 1
ATOM 1605 C C . ASP A 1 227 ? 3.937 -14.167 -12.588 1.00 79.56 227 ASP A C 1
ATOM 1607 O O . ASP A 1 227 ? 3.382 -15.229 -12.285 1.00 79.56 227 ASP A O 1
ATOM 1611 N N . PRO A 1 228 ? 4.371 -13.964 -13.847 1.00 78.69 228 PRO A N 1
ATOM 1612 C CA . PRO A 1 228 ? 4.201 -14.953 -14.916 1.00 78.69 228 PRO A CA 1
ATOM 1613 C C . PRO A 1 228 ? 4.947 -16.282 -14.715 1.00 78.69 228 PRO A C 1
ATOM 1615 O O . PRO A 1 228 ? 4.687 -17.229 -15.457 1.00 78.69 228 PRO A O 1
ATOM 1618 N N . SER A 1 229 ? 5.856 -16.389 -13.735 1.00 79.94 229 SER A N 1
ATOM 1619 C CA . SER A 1 229 ? 6.455 -17.671 -13.332 1.00 79.94 229 SER A CA 1
ATOM 1620 C C . SER A 1 229 ? 5.560 -18.490 -12.388 1.00 79.94 229 SER A C 1
ATOM 1622 O O . SER A 1 229 ? 5.827 -19.671 -12.163 1.00 79.94 229 SER A O 1
ATOM 1624 N N . GLY A 1 230 ? 4.487 -17.889 -11.859 1.00 84.25 230 GLY A N 1
ATOM 1625 C CA . GLY A 1 230 ? 3.635 -18.469 -10.820 1.00 84.25 230 GLY A CA 1
ATOM 1626 C C . GLY A 1 230 ? 4.154 -18.224 -9.399 1.00 84.25 230 GLY A C 1
ATOM 1627 O O . GLY A 1 230 ? 3.682 -18.868 -8.460 1.00 84.25 230 GLY A O 1
ATOM 1628 N N . THR A 1 231 ? 5.116 -17.314 -9.220 1.00 86.94 231 THR A N 1
ATOM 1629 C CA . THR A 1 231 ? 5.623 -16.929 -7.900 1.00 86.94 231 THR A CA 1
ATOM 1630 C C . THR A 1 231 ? 4.613 -16.000 -7.230 1.00 86.94 231 THR A C 1
ATOM 1632 O O . THR A 1 231 ? 4.402 -14.875 -7.680 1.00 86.94 231 THR A O 1
ATOM 1635 N N . VAL A 1 232 ? 3.983 -16.477 -6.153 1.00 90.69 232 VAL A N 1
ATOM 1636 C CA . VAL A 1 232 ? 3.013 -15.705 -5.363 1.00 90.69 232 VAL A CA 1
ATOM 1637 C C . VAL A 1 232 ? 3.739 -14.799 -4.372 1.00 90.69 232 VAL A C 1
ATOM 1639 O O . VAL A 1 232 ? 4.453 -15.272 -3.485 1.00 90.69 232 VAL A O 1
ATOM 1642 N N . PHE A 1 233 ? 3.503 -13.497 -4.469 1.00 89.25 233 PHE A N 1
ATOM 1643 C CA . PHE A 1 233 ? 4.006 -12.502 -3.536 1.00 89.25 233 PHE A CA 1
ATOM 1644 C C . PHE A 1 233 ? 2.951 -12.269 -2.454 1.00 89.25 233 PHE A C 1
ATOM 1646 O O . PHE A 1 233 ? 1.982 -11.535 -2.630 1.00 89.25 233 PHE A O 1
ATOM 1653 N N . SER A 1 234 ? 3.155 -12.912 -1.301 1.00 92.62 234 SER A N 1
ATOM 1654 C CA . SER A 1 234 ? 2.260 -12.835 -0.137 1.00 92.62 234 SER A CA 1
ATOM 1655 C C . SER A 1 234 ? 2.002 -11.419 0.389 1.00 92.62 234 SER A C 1
ATOM 1657 O O . SER A 1 234 ? 1.048 -11.233 1.144 1.00 92.62 234 SER A O 1
ATOM 1659 N N . ALA A 1 235 ? 2.843 -10.437 0.039 1.00 91.88 235 ALA A N 1
ATOM 1660 C CA . ALA A 1 235 ? 2.669 -9.031 0.405 1.00 91.88 235 ALA A CA 1
ATOM 1661 C C . ALA A 1 235 ? 2.333 -8.862 1.909 1.00 91.88 235 ALA A C 1
ATOM 1663 O O . ALA A 1 235 ? 1.304 -8.306 2.291 1.00 91.88 235 ALA A O 1
ATOM 1664 N N . ALA A 1 236 ? 3.135 -9.513 2.766 1.00 95.12 236 ALA A N 1
ATOM 1665 C CA . ALA A 1 236 ? 2.771 -9.824 4.155 1.00 95.12 236 ALA A CA 1
ATOM 1666 C C . ALA A 1 236 ? 3.061 -8.686 5.145 1.00 95.12 236 ALA A C 1
ATOM 1668 O O . ALA A 1 236 ? 2.320 -8.484 6.106 1.00 95.12 236 ALA A O 1
ATOM 1669 N N . ASN A 1 237 ? 4.155 -7.960 4.919 1.00 94.12 237 ASN A N 1
ATOM 1670 C CA . ASN A 1 237 ? 4.487 -6.755 5.675 1.00 94.12 237 ASN A CA 1
ATOM 1671 C C . ASN A 1 237 ? 4.045 -5.502 4.920 1.00 94.12 237 ASN A C 1
ATOM 1673 O O . ASN A 1 237 ? 3.416 -4.621 5.494 1.00 94.12 237 ASN A O 1
ATOM 1677 N N . ASP A 1 238 ? 4.354 -5.513 3.632 1.00 92.06 238 ASP A N 1
ATOM 1678 C CA . ASP A 1 238 ? 4.012 -4.563 2.586 1.00 92.06 238 ASP A CA 1
ATOM 1679 C C . ASP A 1 238 ? 2.965 -5.251 1.681 1.00 92.06 238 ASP A C 1
ATOM 1681 O O . ASP A 1 238 ? 3.310 -6.204 0.984 1.00 92.06 238 ASP A O 1
ATOM 1685 N N . ASN A 1 239 ? 1.662 -4.981 1.822 1.00 94.62 239 ASN A N 1
ATOM 1686 C CA . ASN A 1 239 ? 1.053 -4.304 2.974 1.00 94.62 239 ASN A CA 1
ATOM 1687 C C . ASN A 1 239 ? -0.169 -5.024 3.577 1.00 94.62 239 ASN A C 1
ATOM 1689 O O . ASN A 1 239 ? -1.175 -4.418 3.916 1.00 94.62 239 ASN A O 1
ATOM 1693 N N . ALA A 1 240 ? -0.091 -6.334 3.837 1.00 96.62 240 ALA A N 1
ATOM 1694 C CA . ALA A 1 240 ? -1.094 -6.984 4.695 1.00 96.62 240 ALA A CA 1
ATOM 1695 C C . ALA A 1 240 ? -1.057 -6.481 6.158 1.00 96.62 240 ALA A C 1
ATOM 1697 O O . ALA A 1 240 ? -2.016 -6.701 6.902 1.00 96.62 240 ALA A O 1
ATOM 1698 N N . SER A 1 241 ? 0.030 -5.823 6.590 1.00 96.50 241 SER A N 1
ATOM 1699 C CA . SER A 1 241 ? 0.188 -5.347 7.970 1.00 96.50 241 SER A CA 1
ATOM 1700 C C . SER A 1 241 ? -0.692 -4.131 8.290 1.00 96.50 241 SER A C 1
ATOM 1702 O O . SER A 1 241 ? -1.315 -4.102 9.356 1.00 96.50 241 SER A O 1
ATOM 1704 N N . GLY A 1 242 ? -0.836 -3.188 7.355 1.00 95.88 242 GLY A N 1
ATOM 1705 C CA . GLY A 1 242 ? -1.677 -1.998 7.476 1.00 95.88 242 GLY A CA 1
ATOM 1706 C C . GLY A 1 242 ? -3.154 -2.305 7.737 1.00 95.88 242 GLY A C 1
ATOM 1707 O O . GLY A 1 242 ? -3.671 -1.954 8.806 1.00 95.88 242 GLY A O 1
ATOM 1708 N N . PRO A 1 243 ? -3.859 -3.011 6.833 1.00 96.38 243 PRO A N 1
ATOM 1709 C CA . PRO A 1 243 ? -5.256 -3.404 7.010 1.00 96.38 243 PRO A CA 1
ATOM 1710 C C . PRO A 1 243 ? -5.472 -4.298 8.235 1.00 96.38 243 PRO A C 1
ATOM 1712 O O . PRO A 1 243 ? -6.466 -4.137 8.943 1.00 96.38 243 PRO A O 1
ATOM 1715 N N . ALA A 1 244 ? -4.531 -5.193 8.553 1.00 97.69 244 ALA A N 1
ATOM 1716 C CA . ALA A 1 244 ? -4.609 -6.041 9.741 1.00 97.69 244 ALA A CA 1
ATOM 1717 C C . ALA A 1 244 ? -4.604 -5.241 11.056 1.00 97.69 244 ALA A C 1
ATOM 1719 O O . ALA A 1 244 ? -5.414 -5.501 11.952 1.00 97.69 244 ALA A O 1
ATOM 1720 N N . VAL A 1 245 ? -3.728 -4.237 11.167 1.00 96.50 245 VAL A N 1
ATOM 1721 C CA . VAL A 1 245 ? -3.716 -3.306 12.305 1.00 96.50 245 VAL A CA 1
ATOM 1722 C C . VAL A 1 245 ? -4.936 -2.385 12.265 1.00 96.50 245 VAL A C 1
ATOM 1724 O O . VAL A 1 245 ? -5.518 -2.123 13.313 1.00 96.50 245 VAL A O 1
ATOM 1727 N N . THR A 1 246 ? -5.392 -1.964 11.084 1.00 95.62 246 THR A N 1
ATOM 1728 C CA . THR A 1 246 ? -6.612 -1.153 10.902 1.00 95.62 246 THR A CA 1
ATOM 1729 C C . THR A 1 246 ? -7.852 -1.863 11.459 1.00 95.62 246 THR A C 1
ATOM 1731 O O . THR A 1 246 ? -8.601 -1.268 12.236 1.00 95.62 246 THR A O 1
ATOM 1734 N N . ILE A 1 247 ? -8.038 -3.151 11.142 1.00 94.88 247 ILE A N 1
ATOM 1735 C CA . ILE A 1 247 ? -9.120 -3.996 11.678 1.00 94.88 247 ILE A CA 1
ATOM 1736 C C . ILE A 1 247 ? -9.041 -4.088 13.208 1.00 94.88 247 ILE A C 1
ATOM 1738 O O . ILE A 1 247 ? -10.040 -3.890 13.901 1.00 94.88 247 ILE A O 1
ATOM 1742 N N . GLU A 1 248 ? -7.863 -4.374 13.757 1.00 97.06 248 GLU A N 1
ATOM 1743 C CA . GLU A 1 248 ? -7.706 -4.604 15.195 1.00 97.06 248 GLU A CA 1
ATOM 1744 C C . GLU A 1 248 ? -7.770 -3.296 16.017 1.00 97.06 248 GLU A C 1
ATOM 1746 O O . GLU A 1 248 ? -8.322 -3.285 17.119 1.00 97.06 248 GLU A O 1
ATOM 1751 N N . VAL A 1 249 ? -7.331 -2.161 15.459 1.00 94.50 249 VAL A N 1
ATOM 1752 C CA . VAL A 1 249 ? -7.578 -0.818 16.017 1.00 94.50 249 VAL A CA 1
ATOM 1753 C C . VAL A 1 249 ? -9.073 -0.491 15.993 1.00 94.50 249 VAL A C 1
ATOM 1755 O O . VAL A 1 249 ? -9.605 -0.039 17.009 1.00 94.50 249 VAL A O 1
ATOM 1758 N N . ALA A 1 250 ? -9.780 -0.767 14.892 1.00 91.81 250 ALA A N 1
ATOM 1759 C CA . ALA A 1 250 ? -11.230 -0.588 14.826 1.00 91.81 250 ALA A CA 1
ATOM 1760 C C . ALA A 1 250 ? -11.951 -1.431 15.890 1.00 91.81 250 ALA A C 1
ATOM 1762 O O . ALA A 1 250 ? -12.796 -0.910 16.622 1.00 91.81 250 ALA A O 1
ATOM 1763 N N . ARG A 1 251 ? -11.562 -2.702 16.058 1.00 94.69 251 ARG A N 1
ATOM 1764 C CA . ARG A 1 251 ? -12.103 -3.599 17.091 1.00 94.69 251 ARG A CA 1
ATOM 1765 C C . ARG A 1 251 ? -11.822 -3.099 18.512 1.00 94.69 251 ARG A C 1
ATOM 1767 O O . ARG A 1 251 ? -12.703 -3.180 19.366 1.00 94.69 251 ARG A O 1
ATOM 1774 N N . ALA A 1 252 ? -10.622 -2.586 18.783 1.00 93.38 252 ALA A N 1
ATOM 1775 C CA . ALA A 1 252 ? -10.253 -2.057 20.096 1.00 93.38 252 ALA A CA 1
ATOM 1776 C C . ALA A 1 252 ? -10.970 -0.733 20.438 1.00 93.38 252 ALA A C 1
ATOM 1778 O O . ALA A 1 252 ? -11.235 -0.462 21.612 1.00 93.38 252 ALA A O 1
ATOM 1779 N N . LEU A 1 253 ? -11.311 0.083 19.433 1.00 89.81 253 LEU A N 1
ATOM 1780 C CA . LEU A 1 253 ? -12.008 1.362 19.613 1.00 89.81 253 LEU A CA 1
ATOM 1781 C C . LEU A 1 253 ? -13.542 1.244 19.584 1.00 89.81 253 LEU A C 1
ATOM 1783 O O . LEU A 1 253 ? -14.210 2.050 20.229 1.00 89.81 253 LEU A O 1
ATOM 1787 N N . ALA A 1 254 ? -14.112 0.234 18.921 1.00 87.25 254 ALA A N 1
ATOM 1788 C CA . ALA A 1 254 ? -15.559 0.001 18.851 1.00 87.25 254 ALA A CA 1
ATOM 1789 C C . ALA A 1 254 ? -16.294 -0.004 20.216 1.00 87.25 254 ALA A C 1
ATOM 1791 O O . ALA A 1 254 ? -17.252 0.764 20.355 1.00 87.25 254 ALA A O 1
ATOM 1792 N N . PRO A 1 255 ? -15.862 -0.748 21.263 1.00 86.75 255 PRO A N 1
ATOM 1793 C CA . PRO A 1 255 ? -16.519 -0.701 22.578 1.00 86.75 255 PRO A CA 1
ATOM 1794 C C . PRO A 1 255 ? -16.377 0.661 23.282 1.00 86.75 255 PRO A C 1
ATOM 1796 O O . PRO A 1 255 ? -17.077 0.929 24.255 1.00 86.75 255 PRO A O 1
ATOM 1799 N N . ARG A 1 256 ? -15.490 1.532 22.785 1.00 85.62 256 ARG A N 1
ATOM 1800 C CA . ARG A 1 256 ? -15.188 2.868 23.315 1.00 85.62 256 ARG A CA 1
ATOM 1801 C C . ARG A 1 256 ? -15.726 3.993 22.423 1.00 85.62 256 ARG A C 1
ATOM 1803 O O . ARG A 1 256 ? -15.387 5.152 22.643 1.00 85.62 256 ARG A O 1
ATOM 1810 N N . ARG A 1 257 ? -16.606 3.692 21.453 1.00 83.12 257 ARG A N 1
ATOM 1811 C CA . ARG A 1 257 ? -17.195 4.665 20.503 1.00 83.12 257 ARG A CA 1
ATOM 1812 C C . ARG A 1 257 ? -17.761 5.921 21.181 1.00 83.12 257 ARG A C 1
ATOM 1814 O O . ARG A 1 257 ? -17.633 7.008 20.631 1.00 83.12 257 ARG A O 1
ATOM 1821 N N . ALA A 1 258 ? -18.345 5.790 22.375 1.00 83.06 258 ALA A N 1
ATOM 1822 C CA . ALA A 1 258 ? -18.906 6.907 23.143 1.00 83.06 258 ALA A CA 1
ATOM 1823 C C . ALA A 1 258 ? -17.856 7.836 23.798 1.00 83.06 258 ALA A C 1
ATOM 1825 O O . ALA A 1 258 ? -18.200 8.937 24.218 1.00 83.06 258 ALA A O 1
ATOM 1826 N N . GLU A 1 259 ? -16.588 7.420 23.886 1.00 86.12 259 GLU A N 1
ATOM 1827 C CA . GLU A 1 259 ? -15.470 8.247 24.367 1.00 86.12 259 GLU A CA 1
ATOM 1828 C C . GLU A 1 259 ? -14.822 9.076 23.240 1.00 86.12 259 GLU A C 1
ATOM 1830 O O . GLU A 1 259 ? -14.040 9.994 23.503 1.00 86.12 259 GLU A O 1
ATOM 1835 N N . LEU A 1 260 ? -15.105 8.745 21.974 1.00 82.00 260 LEU A N 1
ATOM 1836 C CA . LEU A 1 260 ? -14.455 9.354 20.817 1.00 82.00 260 LEU A CA 1
ATOM 1837 C C . LEU A 1 260 ? -15.033 10.745 20.528 1.00 82.00 260 LEU A C 1
ATOM 1839 O O . LEU A 1 260 ? -16.194 10.901 20.166 1.00 82.00 260 LEU A O 1
ATOM 1843 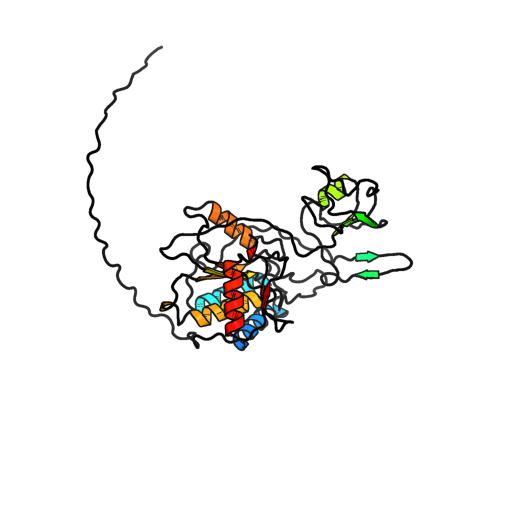N N . GLN A 1 261 ? -14.184 11.771 20.606 1.00 80.25 261 GLN A N 1
ATOM 1844 C CA . GLN A 1 261 ? -14.549 13.165 20.298 1.00 80.25 261 GLN A CA 1
ATOM 1845 C C . GLN A 1 261 ? -14.746 13.449 18.794 1.00 80.25 261 GLN A C 1
ATOM 1847 O O . GLN A 1 261 ? -15.018 14.589 18.418 1.00 80.25 261 GLN A O 1
ATOM 1852 N N . ARG A 1 262 ? -14.504 12.458 17.929 1.00 76.31 262 ARG A N 1
ATOM 1853 C CA . ARG A 1 262 ? -14.520 12.546 16.462 1.00 76.31 262 ARG A CA 1
ATOM 1854 C C . ARG A 1 262 ? -14.937 11.205 15.879 1.00 76.31 262 ARG A C 1
ATOM 1856 O O . ARG A 1 262 ? -14.547 10.167 16.412 1.00 76.31 262 ARG A O 1
ATOM 1863 N N . SER A 1 263 ? -15.628 11.235 14.745 1.00 77.88 263 SER A N 1
ATOM 1864 C CA . SER A 1 263 ? -15.744 10.063 13.874 1.00 77.88 263 SER A CA 1
ATOM 1865 C C . SER A 1 263 ? -14.360 9.601 13.406 1.00 77.88 263 SER A C 1
ATOM 1867 O O . SER A 1 263 ? -13.499 10.426 13.087 1.00 77.88 263 SER A O 1
ATOM 1869 N N . ILE A 1 264 ? -14.162 8.285 13.333 1.00 81.69 264 ILE A N 1
ATOM 1870 C CA . ILE A 1 264 ? -12.987 7.667 12.713 1.00 81.69 264 ILE A CA 1
ATOM 1871 C C . ILE A 1 264 ? -13.468 6.902 11.484 1.00 81.69 264 ILE A C 1
ATOM 1873 O O . ILE A 1 264 ? -14.397 6.101 11.589 1.00 81.69 264 ILE A O 1
ATOM 1877 N N . LEU A 1 265 ? -12.850 7.167 10.336 1.00 85.06 265 LEU A N 1
ATOM 1878 C CA . LEU A 1 265 ? -13.030 6.388 9.119 1.00 85.06 265 LEU A CA 1
ATOM 1879 C C . LEU A 1 265 ? -11.902 5.357 9.039 1.00 85.06 265 LEU A C 1
ATOM 1881 O O . LEU A 1 265 ? -10.731 5.712 9.165 1.00 85.06 265 LEU A O 1
ATOM 1885 N N . PHE A 1 266 ? -12.271 4.093 8.847 1.00 88.81 266 PHE A N 1
ATOM 1886 C CA . PHE A 1 266 ? -11.341 2.997 8.602 1.00 88.81 266 PHE A CA 1
ATOM 1887 C C . PHE A 1 266 ? -11.378 2.638 7.119 1.00 88.81 266 PHE A C 1
ATOM 1889 O O . PHE A 1 266 ? -12.464 2.480 6.559 1.00 88.81 266 PHE A O 1
ATOM 1896 N N . VAL A 1 267 ? -10.211 2.537 6.488 1.00 88.81 267 VAL A N 1
ATOM 1897 C CA . VAL A 1 267 ? -10.084 2.299 5.046 1.00 88.81 267 VAL A CA 1
ATOM 1898 C C . VAL A 1 267 ? -9.022 1.244 4.749 1.00 88.81 267 VAL A C 1
ATOM 1900 O O . VAL A 1 267 ? -8.088 1.050 5.523 1.00 88.81 267 VAL A O 1
ATOM 1903 N N . ALA A 1 268 ? -9.197 0.547 3.633 1.00 90.88 268 ALA A N 1
ATOM 1904 C CA . ALA A 1 268 ? -8.205 -0.338 3.049 1.00 90.88 268 ALA A CA 1
ATOM 1905 C C . ALA A 1 268 ? -8.209 -0.064 1.537 1.00 90.88 268 ALA A C 1
ATOM 1907 O O . ALA A 1 268 ? -9.276 -0.143 0.919 1.00 90.88 268 ALA A O 1
ATOM 1908 N N . TRP A 1 269 ? -7.079 0.374 0.981 1.00 90.00 269 TRP A N 1
ATOM 1909 C CA . TRP A 1 269 ? -7.023 0.903 -0.389 1.00 90.00 269 TRP A CA 1
ATOM 1910 C C . TRP A 1 269 ? -6.784 -0.176 -1.451 1.00 90.00 269 TRP A C 1
ATOM 1912 O O . TRP A 1 269 ? -6.543 -1.337 -1.134 1.00 90.00 269 TRP A O 1
ATOM 1922 N N . ALA A 1 270 ? -6.925 0.235 -2.707 1.00 84.62 270 ALA A N 1
ATOM 1923 C CA . ALA A 1 270 ? -6.585 -0.517 -3.907 1.00 84.62 270 ALA A CA 1
ATOM 1924 C C . ALA A 1 270 ? -5.723 0.391 -4.788 1.00 84.62 270 ALA A C 1
ATOM 1926 O O . ALA A 1 270 ? -5.909 1.610 -4.741 1.00 84.62 270 ALA A O 1
ATOM 1927 N N . GLY A 1 271 ? -4.926 -0.163 -5.691 1.00 78.19 271 GLY A N 1
ATOM 1928 C CA . GLY A 1 271 ? -4.252 0.629 -6.715 1.00 78.19 271 GLY A CA 1
ATOM 1929 C C . GLY A 1 271 ? -2.974 1.319 -6.244 1.00 78.19 271 GLY A C 1
ATOM 1930 O O . GLY A 1 271 ? -2.513 2.214 -6.948 1.00 78.19 271 GLY A O 1
ATOM 1931 N N . GLU A 1 272 ? -2.458 1.002 -5.055 1.00 86.69 272 GLU A N 1
ATOM 1932 C CA . GLU A 1 272 ? -1.323 1.711 -4.454 1.00 86.69 272 GLU A CA 1
ATOM 1933 C C . GLU A 1 272 ? -0.036 1.353 -5.190 1.00 86.69 272 GLU A C 1
ATOM 1935 O O . GLU A 1 272 ? 0.602 2.238 -5.768 1.00 86.69 272 GLU A O 1
ATOM 1940 N N . GLU A 1 273 ? 0.203 0.048 -5.336 1.00 79.81 273 GLU A N 1
ATOM 1941 C CA . GLU A 1 273 ? 1.302 -0.548 -6.104 1.00 79.81 273 GLU A CA 1
ATOM 1942 C C . GLU A 1 273 ? 1.234 -0.201 -7.603 1.00 79.81 273 GLU A C 1
ATOM 1944 O O . GLU A 1 273 ? 2.239 -0.222 -8.319 1.00 79.81 273 GLU A O 1
ATOM 1949 N N . GLU A 1 274 ? 0.040 0.138 -8.095 1.00 74.56 274 GLU A N 1
ATOM 1950 C CA . GLU A 1 274 ? -0.197 0.632 -9.452 1.00 74.56 274 GLU A CA 1
ATOM 1951 C C . GLU A 1 274 ? -0.118 2.173 -9.584 1.00 74.56 274 GLU A C 1
ATOM 1953 O O . GLU A 1 274 ? -0.267 2.697 -10.692 1.00 74.56 274 GLU A O 1
ATOM 1958 N N . GLY A 1 275 ? 0.169 2.896 -8.493 1.00 74.06 275 GLY A N 1
ATOM 1959 C CA . GLY A 1 275 ? 0.384 4.347 -8.455 1.00 74.06 275 GLY A CA 1
ATOM 1960 C C . GLY A 1 275 ? -0.675 5.138 -7.679 1.00 74.06 275 GLY A C 1
ATOM 1961 O O . GLY A 1 275 ? -1.226 6.091 -8.224 1.00 74.06 275 GLY A O 1
ATOM 1962 N N . LEU A 1 276 ? -0.953 4.769 -6.423 1.00 82.19 276 LEU A N 1
ATOM 1963 C CA . LEU A 1 276 ? -1.895 5.453 -5.504 1.00 82.19 276 LEU A CA 1
ATOM 1964 C C . LEU A 1 276 ? -3.348 5.574 -6.024 1.00 82.19 276 LEU A C 1
ATOM 1966 O O . LEU A 1 276 ? -4.123 6.433 -5.600 1.00 82.19 276 LEU A O 1
ATOM 1970 N N . LEU A 1 277 ? -3.752 4.721 -6.965 1.00 75.88 277 LEU A N 1
ATOM 1971 C CA . LEU A 1 277 ? -4.923 4.955 -7.814 1.00 75.88 277 LEU A CA 1
ATOM 1972 C C . LEU A 1 277 ? -6.260 4.935 -7.052 1.00 75.88 277 LEU A C 1
ATOM 1974 O O . LEU A 1 277 ? -7.210 5.590 -7.479 1.00 75.88 277 LEU A O 1
ATOM 1978 N N . GLY A 1 278 ? -6.374 4.215 -5.931 1.00 76.12 278 GLY A N 1
ATOM 1979 C CA . GLY A 1 278 ? -7.600 4.169 -5.124 1.00 76.12 278 GLY A CA 1
ATOM 1980 C C . GLY A 1 278 ? -7.758 5.332 -4.150 1.00 76.12 278 GLY A C 1
ATOM 1981 O O . GLY A 1 278 ? -8.878 5.832 -3.988 1.00 76.12 278 GLY A O 1
ATOM 1982 N N . SER A 1 279 ? -6.661 5.791 -3.550 1.00 80.44 279 SER A N 1
ATOM 1983 C CA . SER A 1 279 ? -6.614 7.008 -2.737 1.00 80.44 279 SER A CA 1
ATOM 1984 C C . SER A 1 279 ? -6.801 8.247 -3.626 1.00 80.44 279 SER A C 1
ATOM 1986 O O . SER A 1 279 ? -7.677 9.067 -3.335 1.00 80.44 279 SER A O 1
ATOM 1988 N N . GLU A 1 280 ? -6.162 8.304 -4.804 1.00 78.69 280 GLU A N 1
ATOM 1989 C CA . GLU A 1 280 ? -6.457 9.304 -5.843 1.00 78.69 280 GLU A CA 1
ATOM 1990 C C . GLU A 1 280 ? -7.920 9.249 -6.322 1.00 78.69 280 GLU A C 1
ATOM 1992 O O . GLU A 1 280 ? -8.582 10.285 -6.417 1.00 78.69 280 GLU A O 1
ATOM 1997 N N . ALA A 1 281 ? -8.479 8.066 -6.611 1.00 70.94 281 ALA A N 1
ATOM 1998 C CA . ALA A 1 281 ? -9.861 7.950 -7.088 1.00 70.94 281 ALA A CA 1
ATOM 1999 C C . ALA A 1 281 ? -10.897 8.348 -6.022 1.00 70.94 281 ALA A C 1
ATOM 2001 O O . ALA A 1 281 ? -11.949 8.907 -6.355 1.00 70.94 281 ALA A O 1
ATOM 2002 N N . TYR A 1 282 ? -10.613 8.092 -4.742 1.00 74.88 282 TYR A N 1
ATOM 2003 C CA . TYR A 1 282 ? -11.387 8.631 -3.625 1.00 74.88 282 TYR A CA 1
ATOM 2004 C C . TYR A 1 282 ? -11.264 10.155 -3.561 1.00 74.88 282 TYR A C 1
ATOM 2006 O O . TYR A 1 282 ? -12.288 10.844 -3.516 1.00 74.88 282 TYR A O 1
ATOM 2014 N N . ALA A 1 283 ? -10.042 10.687 -3.653 1.00 72.44 283 ALA A N 1
ATOM 2015 C CA . ALA A 1 283 ? -9.806 12.121 -3.629 1.00 72.44 283 ALA A CA 1
ATOM 2016 C C . ALA A 1 283 ? -10.560 12.840 -4.770 1.00 72.44 283 ALA A C 1
ATOM 2018 O O . ALA A 1 283 ? -11.357 13.754 -4.539 1.00 72.44 283 ALA A O 1
ATOM 2019 N N . GLY A 1 284 ? -10.406 12.360 -6.006 1.00 66.00 284 GLY A N 1
ATOM 2020 C CA . GLY A 1 284 ? -11.045 12.915 -7.200 1.00 66.00 284 GLY A CA 1
ATOM 2021 C C . GLY A 1 284 ? -12.577 12.872 -7.167 1.00 66.00 284 GLY A C 1
ATOM 2022 O O . GLY A 1 284 ? -13.227 13.830 -7.592 1.00 66.00 284 GLY A O 1
ATOM 2023 N N . ARG A 1 285 ? -13.180 11.812 -6.607 1.00 64.56 285 ARG A N 1
ATOM 2024 C CA . ARG A 1 285 ? -14.638 11.746 -6.381 1.00 64.56 285 ARG A CA 1
ATOM 2025 C C . ARG A 1 285 ? -15.099 12.841 -5.419 1.00 64.56 285 ARG A C 1
ATOM 2027 O O . ARG A 1 285 ? -16.028 13.592 -5.730 1.00 64.56 285 ARG A O 1
ATOM 2034 N N . MET A 1 286 ? -14.435 12.952 -4.273 1.00 58.75 286 MET A N 1
ATOM 2035 C CA . MET A 1 286 ? -14.823 13.848 -3.181 1.00 58.75 286 MET A CA 1
ATOM 2036 C C . MET A 1 286 ? -14.545 15.328 -3.512 1.00 58.75 286 MET A C 1
ATOM 2038 O O . MET A 1 286 ? -15.290 16.207 -3.084 1.00 58.75 286 MET A O 1
ATOM 2042 N N . ALA A 1 287 ? -13.570 15.624 -4.378 1.00 55.88 287 ALA A N 1
ATOM 2043 C CA . ALA A 1 287 ? -13.302 16.978 -4.879 1.00 55.88 287 ALA A CA 1
ATOM 2044 C C . ALA A 1 287 ? -14.481 17.610 -5.656 1.00 55.88 287 ALA A C 1
ATOM 2046 O O . ALA A 1 287 ? -14.597 18.835 -5.723 1.00 55.88 287 ALA A O 1
ATOM 2047 N N . SER A 1 288 ? -15.378 16.794 -6.226 1.00 47.59 288 SER A N 1
ATOM 2048 C CA . SER A 1 288 ? -16.569 17.259 -6.961 1.00 47.59 288 SER A CA 1
ATOM 2049 C C . SER A 1 288 ? -17.769 17.617 -6.066 1.00 47.59 288 SER A C 1
ATOM 2051 O O . SER A 1 288 ? -18.840 17.966 -6.570 1.00 47.59 288 SER A O 1
ATOM 2053 N N . SER A 1 289 ? -17.615 17.505 -4.743 1.00 45.06 289 SER A N 1
ATOM 2054 C CA . SER A 1 289 ? -18.720 17.303 -3.805 1.00 45.06 289 SER A CA 1
ATOM 2055 C C . SER A 1 289 ? -18.867 18.422 -2.745 1.00 45.06 289 SER A C 1
ATOM 2057 O O . SER A 1 289 ? -17.870 19.055 -2.390 1.00 45.06 289 SER A O 1
ATOM 2059 N N . PRO A 1 290 ? -20.084 18.735 -2.228 1.00 36.22 290 PRO A N 1
ATOM 2060 C CA . PRO A 1 290 ? -20.311 19.888 -1.330 1.00 36.22 290 PRO A CA 1
ATOM 2061 C C . PRO A 1 290 ? -19.745 19.787 0.108 1.00 36.22 290 PRO A C 1
ATOM 2063 O O . PRO A 1 290 ? -20.478 19.714 1.094 1.00 36.22 290 PRO A O 1
ATOM 2066 N N . GLY A 1 291 ? -18.421 19.872 0.222 1.00 41.44 291 GLY A N 1
ATOM 2067 C CA . GLY A 1 291 ? -17.617 19.913 1.449 1.00 41.44 291 GLY A CA 1
ATOM 2068 C C . GLY A 1 291 ? -16.230 19.350 1.117 1.00 41.44 291 GLY A C 1
ATOM 2069 O O . GLY A 1 291 ? -16.177 18.241 0.621 1.00 41.44 291 GLY A O 1
ATOM 2070 N N . ARG A 1 292 ? -15.141 20.113 1.326 1.00 51.84 292 ARG A N 1
ATOM 2071 C CA . ARG A 1 292 ? -13.864 20.022 0.558 1.00 51.84 292 ARG A CA 1
ATOM 2072 C C . ARG A 1 292 ? -12.830 18.971 1.051 1.00 51.84 292 ARG A C 1
ATOM 2074 O O . ARG A 1 292 ? -13.187 17.849 0.804 1.00 51.84 292 ARG A O 1
ATOM 2081 N N . VAL A 1 293 ? -11.635 19.239 1.635 1.00 44.03 293 VAL A N 1
ATOM 2082 C CA . VAL A 1 293 ? -11.035 18.717 2.928 1.00 44.03 293 VAL A CA 1
ATOM 2083 C C . VAL A 1 293 ? -10.262 19.903 3.412 1.00 44.03 293 VAL A C 1
ATOM 2085 O O . VAL A 1 293 ? -9.161 20.259 3.003 1.00 44.03 293 VAL A O 1
ATOM 2088 N N . GLU A 1 294 ? -10.888 20.489 4.389 1.00 46.00 294 GLU A N 1
ATOM 2089 C CA . GLU A 1 294 ? -10.253 21.354 5.331 1.00 46.00 294 GLU A CA 1
ATOM 2090 C C . GLU A 1 294 ? -10.738 20.773 6.677 1.00 46.00 294 GLU A C 1
ATOM 2092 O O . GLU A 1 294 ? -11.378 21.445 7.480 1.00 46.00 294 GLU A O 1
ATOM 2097 N N . SER A 1 295 ? -10.605 19.431 6.803 1.00 50.94 295 SER A N 1
ATOM 2098 C CA . SER A 1 295 ? -11.582 18.593 7.522 1.00 50.94 295 SER A CA 1
ATOM 2099 C C . SER A 1 295 ? -11.181 17.166 7.959 1.00 50.94 295 SER A C 1
ATOM 2101 O O . SER A 1 295 ? -11.995 16.491 8.584 1.00 50.94 295 SER A O 1
ATOM 2103 N N . LEU A 1 296 ? -10.019 16.633 7.585 1.00 63.34 296 LEU A N 1
ATOM 2104 C CA . LEU A 1 296 ? -9.455 15.467 8.267 1.00 63.34 296 LEU A CA 1
ATOM 2105 C C . LEU A 1 296 ? -8.433 16.045 9.236 1.00 63.34 296 LEU A C 1
ATOM 2107 O O . LEU A 1 296 ? -7.501 16.722 8.809 1.00 63.34 296 LEU A O 1
ATOM 2111 N N . VAL A 1 297 ? -8.619 15.845 10.544 1.00 73.44 297 VAL A N 1
ATOM 2112 C CA . VAL A 1 297 ? -7.653 16.364 11.535 1.00 73.44 297 VAL A CA 1
ATOM 2113 C C . VAL A 1 297 ? -6.322 15.616 11.435 1.00 73.44 297 VAL A C 1
ATOM 2115 O O . VAL A 1 297 ? -5.274 16.166 11.764 1.00 73.44 297 VAL A O 1
ATOM 2118 N N . ALA A 1 298 ? -6.377 14.369 10.970 1.00 80.56 298 ALA A N 1
ATOM 2119 C CA . ALA A 1 298 ? -5.243 13.569 10.544 1.00 80.56 298 ALA A CA 1
ATOM 2120 C C . ALA A 1 298 ? -5.721 12.464 9.589 1.00 80.56 298 ALA A C 1
ATOM 2122 O O . ALA A 1 298 ? -6.856 11.988 9.707 1.00 80.56 298 ALA A O 1
ATOM 2123 N N . TYR A 1 299 ? -4.818 12.015 8.723 1.00 85.50 299 TYR A N 1
ATOM 2124 C CA . TYR A 1 299 ? -4.805 10.648 8.218 1.00 85.50 299 TYR A CA 1
ATOM 2125 C C . TYR A 1 299 ? -3.611 9.934 8.864 1.00 85.50 299 TYR A C 1
ATOM 2127 O O . TYR A 1 299 ? -2.521 10.499 8.947 1.00 85.50 299 TYR A O 1
ATOM 2135 N N . LEU A 1 300 ? -3.836 8.728 9.380 1.00 89.19 300 LEU A N 1
ATOM 2136 C CA . LEU A 1 300 ? -2.795 7.783 9.759 1.00 89.19 300 LEU A CA 1
ATOM 2137 C C . LEU A 1 300 ? -2.763 6.679 8.698 1.00 89.19 300 LEU A C 1
ATOM 2139 O O . LEU A 1 300 ? -3.544 5.730 8.790 1.00 89.19 300 LEU A O 1
ATOM 2143 N N . ASN A 1 301 ? -1.891 6.834 7.698 1.00 91.44 301 ASN A N 1
ATOM 2144 C CA . ASN A 1 301 ? -1.559 5.730 6.804 1.00 91.44 301 ASN A CA 1
ATOM 2145 C C . ASN A 1 301 ? -0.687 4.714 7.553 1.00 91.44 301 ASN A C 1
ATOM 2147 O O . ASN A 1 301 ? 0.150 5.088 8.378 1.00 91.44 301 ASN A O 1
ATOM 2151 N N . LEU A 1 302 ? -0.928 3.438 7.290 1.00 93.00 302 LEU A N 1
ATOM 2152 C CA . LEU A 1 302 ? -0.345 2.294 7.967 1.00 93.00 302 LEU A CA 1
ATOM 2153 C C . LEU A 1 302 ? 0.262 1.392 6.898 1.00 93.00 302 LEU A C 1
ATOM 2155 O O . LEU A 1 302 ? -0.443 0.624 6.250 1.00 93.00 302 LEU A O 1
ATOM 2159 N N . ASP A 1 303 ? 1.570 1.515 6.717 1.00 91.62 303 ASP A N 1
ATOM 2160 C CA . ASP A 1 303 ? 2.326 0.822 5.682 1.00 91.62 303 ASP A CA 1
ATOM 2161 C C . ASP A 1 303 ? 3.683 0.332 6.218 1.00 91.62 303 ASP A C 1
ATOM 2163 O O . ASP A 1 303 ? 4.290 0.967 7.082 1.00 91.62 303 ASP A O 1
ATOM 2167 N N . VAL A 1 304 ? 4.111 -0.854 5.772 1.00 90.31 304 VAL A N 1
ATOM 2168 C CA . VAL A 1 304 ? 5.333 -1.572 6.202 1.00 90.31 304 VAL A CA 1
ATOM 2169 C C . VAL A 1 304 ? 5.412 -1.852 7.732 1.00 90.31 304 VAL A C 1
ATOM 2171 O O . VAL A 1 304 ? 6.433 -2.315 8.244 1.00 90.31 304 VAL A O 1
ATOM 2174 N N . ILE A 1 305 ? 4.327 -1.659 8.495 1.00 88.31 305 ILE A N 1
ATOM 2175 C CA . ILE A 1 305 ? 4.319 -1.590 9.978 1.00 88.31 305 ILE A CA 1
ATOM 2176 C C . ILE A 1 305 ? 4.441 -2.923 10.752 1.00 88.31 305 ILE A C 1
ATOM 2178 O O . ILE A 1 305 ? 4.356 -2.932 11.983 1.00 88.31 305 ILE A O 1
ATOM 2182 N N . GLY A 1 306 ? 4.601 -4.064 10.083 1.00 83.62 306 GLY A N 1
ATOM 2183 C CA . GLY A 1 306 ? 4.591 -5.390 10.716 1.00 83.62 306 GLY A CA 1
ATOM 2184 C C . GLY A 1 306 ? 5.957 -5.979 11.110 1.00 83.62 306 GLY A C 1
ATOM 2185 O O . GLY A 1 306 ? 5.971 -7.032 11.758 1.00 83.62 306 GLY A O 1
ATOM 2186 N N . CYS A 1 307 ? 7.094 -5.376 10.731 1.00 79.50 307 CYS A N 1
ATOM 2187 C CA . CYS A 1 307 ? 8.403 -6.042 10.817 1.00 79.50 307 CYS A CA 1
ATOM 2188 C C . CYS A 1 307 ? 9.603 -5.153 11.186 1.00 79.50 307 CYS A C 1
ATOM 2190 O O . CYS A 1 307 ? 9.542 -3.930 11.242 1.00 79.50 307 CYS A O 1
ATOM 2192 N N . CYS A 1 308 ? 10.738 -5.839 11.355 1.00 71.06 308 CYS A N 1
ATOM 2193 C CA . CYS A 1 308 ? 12.096 -5.359 11.084 1.00 71.06 308 CYS A CA 1
ATOM 2194 C C . CYS A 1 308 ? 12.705 -4.283 12.007 1.00 71.06 308 CYS A C 1
ATOM 2196 O O . CYS A 1 308 ? 13.930 -4.240 12.117 1.00 71.06 308 CYS A O 1
ATOM 2198 N N . GLY A 1 309 ? 11.910 -3.484 12.721 1.00 73.56 309 GLY A N 1
ATOM 2199 C CA . GLY A 1 309 ? 12.391 -2.457 13.649 1.00 73.56 309 GLY A CA 1
ATOM 2200 C C . GLY A 1 309 ? 11.790 -2.555 15.055 1.00 73.56 309 GLY A C 1
ATOM 2201 O O . GLY A 1 309 ? 10.650 -2.967 15.236 1.00 73.56 309 GLY A O 1
ATOM 2202 N N . ASN A 1 310 ? 12.553 -2.100 16.055 1.00 85.06 310 ASN A N 1
ATOM 2203 C CA . ASN A 1 310 ? 12.019 -1.712 17.372 1.00 85.06 310 ASN A CA 1
ATOM 2204 C C . ASN A 1 310 ? 11.676 -0.206 17.430 1.00 85.06 310 ASN A C 1
ATOM 2206 O O . ASN A 1 310 ? 11.303 0.298 18.486 1.00 85.06 310 ASN A O 1
ATOM 2210 N N . THR A 1 311 ? 11.842 0.514 16.318 1.00 89.25 311 THR A N 1
ATOM 2211 C CA . THR A 1 311 ? 11.569 1.947 16.175 1.00 89.25 311 THR A CA 1
ATOM 2212 C C . THR A 1 311 ? 10.274 2.127 15.398 1.00 89.25 311 THR A C 1
ATOM 2214 O O . THR A 1 311 ? 10.112 1.523 14.342 1.00 89.25 311 THR A O 1
ATOM 2217 N N . LEU A 1 312 ? 9.375 2.978 15.891 1.00 88.69 312 LEU A N 1
ATOM 2218 C CA . LEU A 1 312 ? 8.275 3.499 15.089 1.00 88.69 312 LEU A CA 1
ATOM 2219 C C . LEU A 1 312 ? 8.819 4.607 14.185 1.00 88.69 312 LEU A C 1
ATOM 2221 O O . LEU A 1 312 ? 9.169 5.689 14.667 1.00 88.69 312 LEU A O 1
ATOM 2225 N N . GLU A 1 313 ? 8.896 4.326 12.891 1.00 87.75 313 GLU A N 1
ATOM 2226 C CA . GLU A 1 313 ? 9.210 5.330 11.877 1.00 87.75 313 GLU A CA 1
ATOM 2227 C C . GLU A 1 313 ? 7.924 6.003 11.375 1.00 87.75 313 GLU A C 1
ATOM 2229 O O . GLU A 1 313 ? 6.850 5.399 11.386 1.00 87.75 313 GLU A O 1
ATOM 2234 N N . ALA A 1 314 ? 8.015 7.276 10.992 1.00 84.88 314 ALA A N 1
ATOM 2235 C CA . ALA A 1 314 ? 6.913 8.035 10.402 1.00 84.88 314 ALA A CA 1
ATOM 2236 C C . ALA A 1 314 ? 7.444 9.010 9.343 1.00 84.88 314 ALA A C 1
ATOM 2238 O O . ALA A 1 314 ? 8.536 9.562 9.498 1.00 84.88 314 ALA A O 1
ATOM 2239 N N . SER A 1 315 ? 6.681 9.191 8.266 1.00 77.31 315 SER A N 1
ATOM 2240 C CA . SER A 1 315 ? 7.095 9.887 7.045 1.00 77.31 315 SER A CA 1
ATOM 2241 C C . SER A 1 315 ? 6.092 10.954 6.614 1.00 77.31 315 SER A C 1
ATOM 2243 O O . SER A 1 315 ? 4.879 10.784 6.741 1.00 77.31 315 SER A O 1
ATOM 2245 N N . ASP A 1 316 ? 6.625 12.043 6.052 1.00 64.94 316 ASP A N 1
ATOM 2246 C CA . ASP A 1 316 ? 5.874 13.129 5.408 1.00 64.94 316 ASP A CA 1
ATOM 2247 C C . ASP A 1 316 ? 4.750 13.752 6.259 1.00 64.94 316 ASP A C 1
ATOM 2249 O O . ASP A 1 316 ? 3.794 14.332 5.738 1.00 64.94 316 ASP A O 1
ATOM 2253 N N . GLU A 1 317 ? 4.867 13.685 7.588 1.00 64.06 317 GLU A N 1
ATOM 2254 C CA . GLU A 1 317 ? 3.813 14.156 8.475 1.00 64.06 317 GLU A CA 1
ATOM 2255 C C . GLU A 1 317 ? 3.747 15.692 8.525 1.00 64.06 317 GLU A C 1
ATOM 2257 O O . GLU A 1 317 ? 4.755 16.406 8.536 1.00 64.06 317 GLU A O 1
ATOM 2262 N N . ASN A 1 318 ? 2.544 16.232 8.739 1.00 74.12 318 ASN A N 1
ATOM 2263 C CA . ASN A 1 318 ? 2.441 17.560 9.336 1.00 74.12 318 ASN A CA 1
ATOM 2264 C C . ASN A 1 318 ? 3.121 17.541 10.721 1.00 74.12 318 ASN A C 1
ATOM 2266 O O . ASN A 1 318 ? 2.842 16.654 11.530 1.00 74.12 318 ASN A O 1
ATOM 2270 N N . ALA A 1 319 ? 3.955 18.536 11.038 1.00 75.81 319 ALA A N 1
ATOM 2271 C CA . ALA A 1 319 ? 4.710 18.576 12.296 1.00 75.81 319 ALA A CA 1
ATOM 2272 C C . ALA A 1 319 ? 3.834 18.409 13.560 1.00 75.81 319 ALA A C 1
ATOM 2274 O O . ALA A 1 319 ? 4.231 17.735 14.509 1.00 75.81 319 ALA A O 1
ATOM 2275 N N . ALA A 1 320 ? 2.604 18.941 13.557 1.00 81.06 320 ALA A N 1
ATOM 2276 C CA . ALA A 1 320 ? 1.670 18.803 14.677 1.00 81.06 320 ALA A CA 1
ATOM 2277 C C . ALA A 1 320 ? 1.060 17.391 14.815 1.00 81.06 320 ALA A C 1
ATOM 2279 O O . ALA A 1 320 ? 0.459 17.087 15.851 1.00 81.06 320 ALA A O 1
ATOM 2280 N N . LEU A 1 321 ? 1.195 16.539 13.793 1.00 82.81 321 LEU A N 1
ATOM 2281 C CA . LEU A 1 321 ? 0.885 15.109 13.829 1.00 82.81 321 LEU A CA 1
ATOM 2282 C C . LEU A 1 321 ? 2.123 14.296 14.239 1.00 82.81 321 LEU A C 1
ATOM 2284 O O . LEU A 1 321 ? 2.010 13.487 15.160 1.00 82.81 321 LEU A O 1
ATOM 2288 N N . ALA A 1 322 ? 3.301 14.590 13.672 1.00 82.94 322 ALA A N 1
ATOM 2289 C CA . ALA A 1 322 ? 4.583 14.000 14.083 1.00 82.94 322 ALA A CA 1
ATOM 2290 C C . ALA A 1 322 ? 4.806 14.110 15.601 1.00 82.94 322 ALA A C 1
ATOM 2292 O O . ALA A 1 322 ? 5.083 13.118 16.274 1.00 82.94 322 ALA A O 1
ATOM 2293 N N . ASP A 1 323 ? 4.598 15.298 16.180 1.00 87.31 323 ASP A N 1
ATOM 2294 C CA . ASP A 1 323 ? 4.741 15.523 17.623 1.00 87.31 323 ASP A CA 1
ATOM 2295 C C . ASP A 1 323 ? 3.725 14.720 18.456 1.00 87.31 323 ASP A C 1
ATOM 2297 O O . ASP A 1 323 ? 4.039 14.280 19.565 1.00 87.31 323 ASP A O 1
ATOM 2301 N N . ARG A 1 324 ? 2.516 14.463 17.931 1.00 89.81 324 ARG A N 1
ATOM 2302 C CA . ARG A 1 324 ? 1.505 13.623 18.602 1.00 89.81 324 ARG A CA 1
ATOM 2303 C C . ARG A 1 324 ? 1.886 12.147 18.574 1.00 89.81 324 ARG A C 1
ATOM 2305 O O . ARG A 1 324 ? 1.723 11.479 19.598 1.00 89.81 324 ARG A O 1
ATOM 2312 N N . ILE A 1 325 ? 2.407 11.661 17.446 1.00 89.81 325 ILE A N 1
ATOM 2313 C CA . ILE A 1 325 ? 2.901 10.286 17.290 1.00 89.81 325 ILE A CA 1
ATOM 2314 C C . ILE A 1 325 ? 4.133 10.083 18.182 1.00 89.81 325 ILE A C 1
ATOM 2316 O O . ILE A 1 325 ? 4.131 9.183 19.021 1.00 89.81 325 ILE A O 1
ATOM 2320 N N . ARG A 1 326 ? 5.119 10.989 18.130 1.00 91.06 326 ARG A N 1
ATOM 2321 C CA . ARG A 1 326 ? 6.304 10.986 19.006 1.00 91.06 326 ARG A CA 1
ATOM 2322 C C . ARG A 1 326 ? 5.926 10.998 20.486 1.00 91.06 326 ARG A C 1
ATOM 2324 O O . ARG A 1 326 ? 6.474 10.222 21.268 1.00 91.06 326 ARG A O 1
ATOM 2331 N N . ALA A 1 327 ? 4.957 11.825 20.885 1.00 93.38 327 ALA A N 1
ATOM 2332 C CA . ALA A 1 327 ? 4.463 11.854 22.260 1.00 93.38 327 ALA A CA 1
ATOM 2333 C C . ALA A 1 327 ? 3.728 10.560 22.655 1.00 93.38 327 ALA A C 1
ATOM 2335 O O . ALA A 1 327 ? 3.769 10.177 23.823 1.00 93.38 327 ALA A O 1
ATOM 2336 N N . ALA A 1 328 ? 3.045 9.885 21.724 1.00 92.38 328 ALA A N 1
ATOM 2337 C CA . ALA A 1 328 ? 2.428 8.581 21.966 1.00 92.38 328 ALA A CA 1
ATOM 2338 C C . ALA A 1 328 ? 3.479 7.474 22.128 1.00 92.38 328 ALA A C 1
ATOM 2340 O O . ALA A 1 328 ? 3.457 6.783 23.144 1.00 92.38 328 ALA A O 1
ATOM 2341 N N . ALA A 1 329 ? 4.438 7.380 21.205 1.00 92.25 329 ALA A N 1
ATOM 2342 C CA . ALA A 1 329 ? 5.564 6.452 21.278 1.00 92.25 329 ALA A CA 1
ATOM 2343 C C . ALA A 1 329 ? 6.353 6.622 22.591 1.00 92.25 329 ALA A C 1
ATOM 2345 O O . ALA A 1 329 ? 6.549 5.656 23.325 1.00 92.25 329 ALA A O 1
ATOM 2346 N N . THR A 1 330 ? 6.657 7.870 22.973 1.00 95.25 330 THR A N 1
ATOM 2347 C CA . THR A 1 330 ? 7.311 8.209 24.253 1.00 95.25 330 THR A CA 1
ATOM 2348 C C . THR A 1 330 ? 6.527 7.696 25.469 1.00 95.25 330 THR A C 1
ATOM 2350 O O . THR A 1 330 ? 7.124 7.128 26.380 1.00 95.25 330 THR A O 1
ATOM 2353 N N . ARG A 1 331 ? 5.189 7.837 25.498 1.00 96.38 331 ARG A N 1
ATOM 2354 C CA . ARG A 1 331 ? 4.350 7.297 26.595 1.00 96.38 331 ARG A CA 1
ATOM 2355 C C . ARG A 1 331 ? 4.315 5.767 26.639 1.00 96.38 331 ARG A C 1
ATOM 2357 O O . ARG A 1 331 ? 4.029 5.214 27.695 1.00 96.38 331 ARG A O 1
ATOM 2364 N N . LEU A 1 332 ? 4.563 5.104 25.512 1.00 92.50 332 LEU A N 1
ATOM 2365 C CA . LEU A 1 332 ? 4.581 3.646 25.379 1.00 92.50 332 LEU A CA 1
ATOM 2366 C C . LEU A 1 332 ? 5.993 3.047 25.528 1.00 92.50 332 LEU A C 1
ATOM 2368 O O . LEU A 1 332 ? 6.136 1.829 25.490 1.00 92.50 332 LEU A O 1
ATOM 2372 N N . GLY A 1 333 ? 7.030 3.877 25.699 1.00 94.38 333 GLY A N 1
ATOM 2373 C CA . GLY A 1 333 ? 8.428 3.433 25.745 1.00 94.38 333 GLY A CA 1
ATOM 2374 C C . GLY A 1 333 ? 8.994 2.986 24.391 1.00 94.38 333 GLY A C 1
ATOM 2375 O O . GLY A 1 333 ? 10.026 2.322 24.356 1.00 94.38 333 GLY A O 1
ATOM 2376 N N . ILE A 1 334 ? 8.328 3.336 23.288 1.00 92.06 334 ILE A N 1
ATOM 2377 C CA . ILE A 1 334 ? 8.700 2.951 21.923 1.00 92.06 334 ILE A CA 1
ATOM 2378 C C . ILE A 1 334 ? 9.652 4.020 21.345 1.00 92.06 334 ILE A C 1
ATOM 2380 O O . ILE A 1 334 ? 9.283 5.200 21.327 1.00 92.06 334 ILE A O 1
ATOM 2384 N N . PRO A 1 335 ? 10.861 3.655 20.872 1.00 93.44 335 PRO A N 1
ATOM 2385 C CA . PRO A 1 335 ? 11.721 4.542 20.087 1.00 93.44 335 PRO A CA 1
ATOM 2386 C C . PRO A 1 335 ? 10.989 5.104 18.861 1.00 93.44 335 PRO A C 1
ATOM 2388 O O . PRO A 1 335 ? 10.252 4.382 18.197 1.00 93.44 335 PRO A O 1
ATOM 2391 N N . PHE A 1 336 ? 11.200 6.380 18.537 1.00 91.31 336 PHE A N 1
ATOM 2392 C CA . PHE A 1 336 ? 10.524 7.054 17.424 1.00 91.31 336 PHE A CA 1
ATOM 2393 C C . PHE A 1 336 ? 11.514 7.811 16.539 1.00 91.31 336 PHE A C 1
ATOM 2395 O O . PHE A 1 336 ? 12.395 8.501 17.059 1.00 91.31 336 PHE A O 1
ATOM 2402 N N . GLN A 1 337 ? 11.308 7.755 15.222 1.00 89.00 337 GLN A N 1
ATOM 2403 C CA . GLN A 1 337 ? 12.094 8.483 14.227 1.00 89.00 337 GLN A CA 1
ATOM 2404 C C . GLN A 1 337 ? 11.180 9.062 13.136 1.00 89.00 337 GLN A C 1
ATOM 2406 O O . GLN A 1 337 ? 10.515 8.314 12.429 1.00 89.00 337 GLN A O 1
ATOM 2411 N N . SER A 1 338 ? 11.182 10.387 12.952 1.00 85.19 338 SER A N 1
ATOM 2412 C CA . SER A 1 338 ? 10.648 10.977 11.714 1.00 85.19 338 SER A CA 1
ATOM 2413 C C . SER A 1 338 ? 11.703 10.815 10.615 1.00 85.19 338 SER A C 1
ATOM 2415 O O . SER A 1 338 ? 12.852 11.227 10.805 1.00 85.19 338 SER A O 1
ATOM 2417 N N . ILE A 1 339 ? 11.325 10.221 9.487 1.00 79.69 339 ILE A N 1
ATOM 2418 C CA . ILE A 1 339 ? 12.175 10.038 8.302 1.00 79.69 339 ILE A CA 1
ATOM 2419 C C . ILE A 1 339 ? 11.841 11.083 7.221 1.00 79.69 339 ILE A C 1
ATOM 2421 O O . ILE A 1 339 ? 10.903 11.866 7.355 1.00 79.69 339 ILE A O 1
ATOM 2425 N N . ARG A 1 340 ? 12.651 11.153 6.158 1.00 67.38 340 ARG A N 1
ATOM 2426 C CA . ARG A 1 340 ? 12.365 11.966 4.963 1.00 67.38 340 ARG A CA 1
ATOM 2427 C C . ARG A 1 340 ? 12.285 11.054 3.748 1.00 67.38 340 ARG A C 1
ATOM 2429 O O . ARG A 1 340 ? 13.159 10.208 3.589 1.00 67.38 340 ARG A O 1
ATOM 2436 N N . GLY A 1 341 ? 11.284 11.283 2.904 1.00 60.06 341 GLY A N 1
ATOM 2437 C CA . GLY A 1 341 ? 10.855 10.310 1.902 1.00 60.06 341 GLY A CA 1
ATOM 2438 C C . GLY A 1 341 ? 9.694 9.466 2.431 1.00 60.06 341 GLY A C 1
ATOM 2439 O O . GLY A 1 341 ? 9.473 9.387 3.642 1.00 60.06 341 GLY A O 1
ATOM 2440 N N . GLY A 1 342 ? 8.959 8.880 1.495 1.00 59.41 342 GLY A N 1
ATOM 2441 C CA . GLY A 1 342 ? 7.580 8.440 1.662 1.00 59.41 342 GLY A CA 1
ATOM 2442 C C . GLY A 1 342 ? 6.806 8.719 0.370 1.00 59.41 342 GLY A C 1
ATOM 2443 O O . GLY A 1 342 ? 7.132 9.648 -0.372 1.00 59.41 342 GLY A O 1
ATO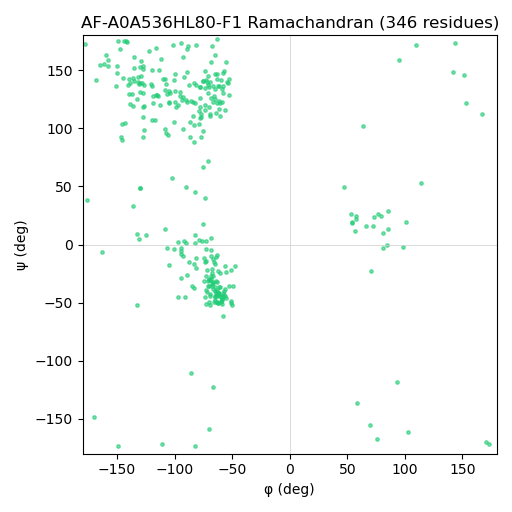M 2444 N N . GLY A 1 343 ? 5.821 7.875 0.069 1.00 66.94 343 GLY A N 1
ATOM 2445 C CA . GLY A 1 343 ? 5.146 7.876 -1.234 1.00 66.94 343 GLY A CA 1
ATOM 2446 C C . GLY A 1 343 ? 3.993 6.881 -1.318 1.00 66.94 343 GLY A C 1
ATOM 2447 O O . GLY A 1 343 ? 3.845 6.240 -2.346 1.00 66.94 343 GLY A O 1
ATOM 2448 N N . SER A 1 344 ? 3.238 6.739 -0.224 1.00 80.56 344 SER A N 1
ATOM 2449 C CA . SER A 1 344 ? 2.050 5.880 -0.105 1.00 80.56 344 SER A CA 1
ATOM 2450 C C . SER A 1 344 ? 0.782 6.749 0.022 1.00 80.56 344 SER A C 1
ATOM 2452 O O . SER A 1 344 ? 0.856 7.978 -0.114 1.00 80.56 344 SER A O 1
ATOM 2454 N N . ASP A 1 345 ? -0.377 6.150 0.308 1.00 80.38 345 ASP A N 1
ATOM 2455 C CA . ASP A 1 345 ? -1.714 6.772 0.305 1.00 80.38 345 ASP A CA 1
ATOM 2456 C C . ASP A 1 345 ? -1.837 8.088 1.104 1.00 80.38 345 ASP A C 1
ATOM 2458 O O . ASP A 1 345 ? -2.750 8.870 0.855 1.00 80.38 345 ASP A O 1
ATOM 2462 N N . GLN A 1 346 ? -0.960 8.380 2.080 1.00 78.75 346 GLN A N 1
ATOM 2463 C CA . GLN A 1 346 ? -0.974 9.680 2.779 1.00 78.75 346 GLN A CA 1
ATOM 2464 C C . GLN A 1 346 ? -0.550 10.870 1.911 1.00 78.75 346 GLN A C 1
ATOM 2466 O O . GLN A 1 346 ? -0.640 12.010 2.368 1.00 78.75 346 GLN A O 1
ATOM 2471 N N . THR A 1 347 ? -0.022 10.615 0.714 1.00 74.88 347 THR A N 1
ATOM 2472 C CA . THR A 1 347 ? 0.528 11.650 -0.167 1.00 74.88 347 THR A CA 1
ATOM 2473 C C . THR A 1 347 ? -0.469 12.187 -1.197 1.00 74.88 347 THR A C 1
ATOM 2475 O O . THR A 1 347 ? -0.139 13.177 -1.852 1.00 74.88 347 THR A O 1
ATOM 2478 N N . THR A 1 348 ? -1.678 11.611 -1.291 1.00 60.72 348 THR A N 1
ATOM 2479 C CA . THR A 1 348 ? -2.768 12.057 -2.185 1.00 60.72 348 THR A CA 1
ATOM 2480 C C . THR A 1 348 ? -3.620 13.178 -1.593 1.00 60.72 348 THR A C 1
ATOM 2482 O O . THR A 1 348 ? -3.795 14.191 -2.298 1.00 60.72 348 THR A O 1
#

Radius of gyration: 26.37 Å; Cα contacts (8 Å, |Δi|>4): 554; chains: 1; bounding box: 79×64×68 Å

Foldseek 3Di:
DDDDDDDDDDDDDDDDDDDDDDDDDDDDDDDPDDPPLLPALDFDPVQLVVLLCQLLPCVLQAQAFPDSSVVVNQVVLQVLCVNLPHFADADPRGVDPDDDDDDDADPAQDWDWDDDDPTDTDDEPPRDYDDDDDPDDDDDADAAEDEFELLDDDPPDHSCVVPQQASHEYEYEYNHDDDNPVSSVVSHHPHYHYDDDQDDFDDDDFDDDDPFFEAEAFFASHDPGAHPVRRGRSCSLVPSSRSSSLSSNSSSCSVVVVVDPHHYHGDYAHCFVVALVGLVVVQVVRCVDDGTPVGHPYYDYDGSPPDDDLEAEDEPDDVVVLVVVVVVCVVVVGHYDYDYHDGGSRRD

pLDDT: mean 75.46, std 20.9, range [22.09, 98.0]

Sequence (348 aa):
MKRLVLAALLVASCGPATVSASPTPRASLGASASAAVAGTGVFDGARAREHIAYLADPARGGRYSGSPGYLDAAAYVADQFKAIGLEPLGDGGTYFQRFPMPLVDLAATPSLTRTGADAKSWTHRVDFTESVGGRSGNGTAEAPVVVVGGAAKGSGQDDFAGVTTRGRIALVTGPTAGSVVETAFAEGAIGVLIIGDTSIRYSFIPHFFADTIPVLVGGHLDGVGTDPSGTVFSAANDNASGPAVTIEVARALAPRRAELQRSILFVAWAGEEEGLLGSEAYAGRMASSPGRVESLVAYLNLDVIGCCGNTLEASDENAALADRIRAAATRLGIPFQSIRGGGSDQTT